Protein AF-A0A136JN34-F1 (afdb_monomer_lite)

Foldseek 3Di:
DVLVVVQVVCCVVPVDGLVPLVPDPDDPVVNVLSVLLSVLLVVLCVVCVVLVPDPPDDDSPDDPQVSQASSQVVSCVVPVKRKHFAFAAPDQDPPNVNHDDPVQNVVNVVLQPDPPNDAQDWDWDQDPQRKIKIKGWDWDAPVNCQAAADDFQDQHPVRDTHHHDDGGGTGTTIIIIGHHDPPPPPPPDDD

Secondary structure (DSSP, 8-state):
-HHHHHHHHHHHHHS--TT-GGGSSS-TTHHHHHHHHHHHHHHHHHHTHHHHH-SS-S--S--HHHHHHHHHHHHHHHHS-EEEEE--TTS--SSGGG---HHHHHHHHHHHH-SS--SS--EEEE-TTS-EEEEEEEEPPGGGHHHHSSSTT-B-TTSSBP----TT-EEEEEEEEEPPP------S---

Radius of gyration: 19.03 Å; chains: 1; bounding box: 64×39×51 Å

Structure (mmCIF, N/CA/C/O backbone):
data_AF-A0A136JN34-F1
#
_entry.id   AF-A0A136JN34-F1
#
loop_
_atom_site.group_PDB
_atom_site.id
_atom_site.type_symbol
_atom_site.label_atom_id
_atom_site.label_alt_id
_atom_site.label_comp_id
_atom_site.label_asym_id
_atom_site.label_entity_id
_atom_site.label_seq_id
_atom_site.pdbx_PDB_ins_code
_atom_site.Cartn_x
_atom_site.Cartn_y
_atom_site.Cartn_z
_atom_site.occupancy
_atom_site.B_iso_or_equiv
_atom_site.auth_seq_id
_atom_site.auth_comp_id
_atom_site.auth_asym_id
_atom_site.auth_atom_id
_atom_site.pdbx_PDB_model_num
ATOM 1 N N . MET A 1 1 ? -17.295 -11.320 -8.637 1.00 80.06 1 MET A N 1
ATOM 2 C CA . MET A 1 1 ? -17.496 -9.848 -8.577 1.00 80.06 1 MET A CA 1
ATOM 3 C C . MET A 1 1 ? -16.173 -9.083 -8.440 1.00 80.06 1 MET A C 1
ATOM 5 O O . MET A 1 1 ? -15.963 -8.161 -9.217 1.00 80.06 1 MET A O 1
ATOM 9 N N . PHE A 1 2 ? -15.275 -9.458 -7.515 1.00 90.12 2 PHE A N 1
ATOM 10 C CA . PHE A 1 2 ? -13.988 -8.770 -7.300 1.00 90.12 2 PHE A CA 1
ATOM 11 C C . PHE A 1 2 ? -13.093 -8.709 -8.548 1.00 90.12 2 PHE A C 1
ATOM 13 O O . PHE A 1 2 ? -12.711 -7.621 -8.959 1.00 90.12 2 PHE A O 1
ATOM 20 N N . HIS A 1 3 ? -12.834 -9.848 -9.201 1.00 90.25 3 HIS A N 1
ATOM 21 C CA . HIS A 1 3 ? -11.959 -9.910 -10.381 1.00 90.25 3 HIS A CA 1
ATOM 22 C C . HIS A 1 3 ? -12.392 -8.944 -11.501 1.00 90.25 3 HIS A C 1
ATOM 24 O O . HIS A 1 3 ? -11.572 -8.197 -12.026 1.00 90.25 3 HIS A O 1
ATOM 30 N N . ALA A 1 4 ? -13.691 -8.881 -11.811 1.00 92.88 4 ALA A N 1
ATOM 31 C CA . ALA A 1 4 ? -14.212 -7.955 -12.816 1.00 92.88 4 ALA A CA 1
ATOM 32 C C . ALA A 1 4 ? -13.995 -6.482 -12.427 1.00 92.88 4 ALA A C 1
ATOM 34 O O . ALA A 1 4 ? -13.654 -5.667 -13.282 1.00 92.88 4 ALA A O 1
ATOM 35 N N . ARG A 1 5 ? -14.151 -6.141 -11.138 1.00 94.00 5 ARG A N 1
ATOM 36 C CA . ARG A 1 5 ? -13.880 -4.786 -10.633 1.00 94.00 5 ARG A CA 1
ATOM 37 C C . ARG A 1 5 ? -12.393 -4.448 -10.692 1.00 94.00 5 ARG A C 1
ATOM 39 O O . ARG A 1 5 ? -12.064 -3.379 -11.181 1.00 94.00 5 ARG A O 1
ATOM 46 N N . LEU A 1 6 ? -11.520 -5.366 -10.271 1.00 94.38 6 LEU A N 1
ATOM 47 C CA . LEU A 1 6 ? -10.066 -5.201 -10.359 1.00 94.38 6 LEU A CA 1
ATOM 48 C C . LEU A 1 6 ? -9.630 -4.924 -11.801 1.00 94.38 6 LEU A C 1
ATOM 50 O O . LEU A 1 6 ? -8.931 -3.950 -12.050 1.00 94.38 6 LEU A O 1
ATOM 54 N N . ARG A 1 7 ? -10.086 -5.745 -12.755 1.00 94.31 7 ARG A N 1
ATOM 55 C CA . ARG A 1 7 ? -9.769 -5.569 -14.178 1.00 94.31 7 ARG A CA 1
ATOM 56 C C . ARG A 1 7 ? -10.278 -4.233 -14.710 1.00 94.31 7 ARG A C 1
ATOM 58 O O . ARG A 1 7 ? -9.525 -3.527 -15.369 1.00 94.31 7 ARG A O 1
ATOM 65 N N . LYS A 1 8 ? -11.536 -3.886 -14.414 1.00 95.88 8 LYS A N 1
ATOM 66 C CA . LYS A 1 8 ? -12.139 -2.620 -14.849 1.00 95.88 8 LYS A CA 1
ATOM 67 C C . LYS A 1 8 ? -11.355 -1.420 -14.317 1.00 95.88 8 LYS A C 1
ATOM 69 O O . LYS A 1 8 ? -11.060 -0.514 -15.086 1.00 95.88 8 LYS A O 1
ATOM 74 N N . GLU A 1 9 ? -11.021 -1.428 -13.031 1.00 93.81 9 GLU A N 1
ATOM 75 C CA . GLU A 1 9 ? -10.292 -0.332 -12.391 1.00 93.81 9 GLU A CA 1
ATOM 76 C C . GLU A 1 9 ? -8.862 -0.221 -12.925 1.00 93.81 9 GLU A C 1
ATOM 78 O O . GLU A 1 9 ? -8.410 0.868 -13.264 1.00 93.81 9 GLU A O 1
ATOM 83 N N . PHE A 1 10 ? -8.163 -1.351 -13.070 1.00 93.19 10 PHE A N 1
ATOM 84 C CA . PHE A 1 10 ? -6.810 -1.367 -13.619 1.00 93.19 10 PHE A CA 1
ATOM 85 C C . PHE A 1 10 ? -6.778 -0.834 -15.056 1.00 93.19 10 PHE A C 1
ATOM 87 O O . PHE A 1 10 ? -5.943 0.013 -15.372 1.00 93.19 10 PHE A O 1
ATOM 94 N N . LEU A 1 11 ? -7.722 -1.260 -15.901 1.00 94.12 11 LEU A N 1
ATOM 95 C CA . LEU A 1 11 ? -7.863 -0.744 -17.262 1.00 94.12 11 LEU A CA 1
ATOM 96 C C . LEU A 1 11 ? -8.151 0.761 -17.267 1.00 94.12 11 LEU A C 1
ATOM 98 O O . LEU A 1 11 ? -7.504 1.496 -18.004 1.00 94.12 11 LEU A O 1
ATOM 102 N N . ALA A 1 12 ? -9.080 1.228 -16.430 1.00 94.25 12 ALA A N 1
ATOM 103 C CA . ALA A 1 12 ? -9.435 2.644 -16.355 1.00 94.25 12 ALA A CA 1
ATOM 104 C C . ALA A 1 12 ? -8.256 3.528 -15.918 1.00 94.25 12 ALA A C 1
ATOM 106 O O . ALA A 1 12 ? -8.112 4.641 -16.415 1.00 94.25 12 ALA A O 1
ATOM 107 N N . ARG A 1 13 ? -7.405 3.033 -15.011 1.00 89.50 13 ARG A N 1
ATOM 108 C CA . ARG A 1 13 ? -6.259 3.782 -14.475 1.00 89.50 13 ARG A CA 1
ATOM 109 C C . ARG A 1 13 ? -5.009 3.725 -15.347 1.00 89.50 13 ARG A C 1
ATOM 111 O O . ARG A 1 13 ? -4.225 4.665 -15.324 1.00 89.50 13 ARG A O 1
ATOM 118 N N . THR A 1 14 ? -4.790 2.622 -16.061 1.00 89.62 14 THR A N 1
ATOM 119 C CA . THR A 1 14 ? -3.517 2.371 -16.766 1.00 89.62 14 THR A CA 1
ATOM 120 C C . THR A 1 14 ? -3.648 2.327 -18.284 1.00 89.62 14 THR A C 1
ATOM 122 O O . THR A 1 14 ? -2.641 2.380 -18.979 1.00 89.62 14 THR A O 1
ATOM 125 N N . GLY A 1 15 ? -4.865 2.178 -18.815 1.00 92.75 15 GLY A N 1
ATOM 126 C CA . GLY A 1 15 ? -5.094 1.896 -20.233 1.00 92.75 15 GLY A CA 1
ATOM 127 C C . GLY A 1 15 ? -4.710 0.473 -20.661 1.00 92.75 15 GLY A C 1
ATOM 128 O O . GLY A 1 15 ? -4.823 0.147 -21.841 1.00 92.75 15 GLY A O 1
ATOM 129 N N . HIS A 1 16 ? -4.284 -0.395 -19.736 1.00 92.94 16 HIS A N 1
ATOM 130 C CA . HIS A 1 16 ? -3.870 -1.766 -20.032 1.00 92.94 16 HIS A CA 1
ATOM 131 C C . HIS A 1 16 ? -4.863 -2.794 -19.485 1.00 92.94 16 HIS A C 1
ATOM 133 O O . HIS A 1 16 ? -5.311 -2.708 -18.344 1.00 92.94 16 HIS A O 1
ATOM 139 N N . ASP A 1 17 ? -5.183 -3.813 -20.283 1.00 93.06 17 ASP A N 1
ATOM 140 C CA . ASP A 1 17 ? -6.011 -4.933 -19.835 1.00 93.06 17 ASP A CA 1
ATOM 141 C C . ASP A 1 17 ? -5.137 -6.026 -19.206 1.00 93.06 17 ASP A C 1
ATOM 143 O O . ASP A 1 17 ? -4.245 -6.571 -19.858 1.00 93.06 17 ASP A O 1
ATOM 147 N N . LEU A 1 18 ? -5.432 -6.397 -17.954 1.00 92.19 18 LEU A N 1
ATOM 148 C CA . LEU A 1 18 ? -4.750 -7.483 -17.238 1.00 92.19 18 LEU A CA 1
ATOM 149 C C . LEU A 1 18 ? -4.823 -8.835 -17.969 1.00 92.19 18 LEU A C 1
ATOM 151 O O . LEU A 1 18 ? -3.987 -9.698 -17.721 1.00 92.19 18 LEU A O 1
ATOM 155 N N . GLN A 1 19 ? -5.798 -9.033 -18.861 1.00 90.50 19 GLN A N 1
ATOM 156 C CA . GLN A 1 19 ? -5.919 -10.254 -19.669 1.00 90.50 19 GLN A CA 1
ATOM 157 C C . GLN A 1 19 ? -5.141 -10.200 -20.991 1.00 90.50 19 GLN A C 1
ATOM 159 O O . GLN A 1 19 ? -4.972 -11.233 -21.633 1.00 90.50 19 GLN A O 1
ATOM 164 N N . ALA A 1 20 ? -4.648 -9.026 -21.390 1.00 92.31 20 ALA A N 1
ATOM 165 C CA . ALA A 1 20 ? -3.948 -8.807 -22.656 1.00 92.31 20 ALA A CA 1
ATOM 166 C C . ALA A 1 20 ? -2.571 -8.147 -22.455 1.00 92.31 20 ALA A C 1
ATOM 168 O O . ALA A 1 20 ? -2.082 -7.420 -23.319 1.00 92.31 20 ALA A O 1
ATOM 169 N N . LEU A 1 21 ? -1.920 -8.415 -21.315 1.00 92.00 21 LEU A N 1
ATOM 170 C CA . LEU A 1 21 ? -0.624 -7.817 -20.972 1.00 92.00 21 LEU A CA 1
ATOM 171 C C . LEU A 1 21 ? 0.495 -8.182 -21.955 1.00 92.00 21 LEU A C 1
ATOM 173 O O . LEU A 1 21 ? 1.440 -7.413 -22.096 1.00 92.00 21 LEU A O 1
ATOM 177 N N . SER A 1 22 ? 0.394 -9.311 -22.664 1.00 88.75 22 SER A N 1
ATOM 178 C CA . SER A 1 22 ? 1.374 -9.708 -23.685 1.00 88.75 22 SER A CA 1
ATOM 179 C C . SER A 1 22 ? 1.544 -8.648 -24.778 1.00 88.75 22 SER A C 1
ATOM 181 O O . SER A 1 22 ? 2.674 -8.389 -25.186 1.00 88.75 22 SER A O 1
ATOM 183 N N . ALA A 1 23 ? 0.456 -7.987 -25.182 1.00 86.81 23 ALA A N 1
ATOM 184 C CA . ALA A 1 23 ? 0.444 -6.929 -26.192 1.00 86.81 23 ALA A CA 1
ATOM 185 C C . ALA A 1 23 ? 0.586 -5.512 -25.604 1.00 86.81 23 ALA A C 1
ATOM 187 O O . ALA A 1 23 ? 0.590 -4.532 -26.347 1.00 86.81 23 ALA A O 1
ATOM 188 N N . ALA A 1 24 ? 0.671 -5.375 -24.278 1.00 90.44 24 ALA A N 1
ATOM 189 C CA . ALA A 1 24 ? 0.715 -4.071 -23.636 1.00 90.44 24 ALA A CA 1
ATOM 190 C C . ALA A 1 24 ? 2.085 -3.394 -23.808 1.00 90.44 24 ALA A C 1
ATOM 192 O O . ALA A 1 24 ? 3.130 -4.030 -23.655 1.00 90.44 24 ALA A O 1
ATOM 193 N N . ALA A 1 25 ? 2.065 -2.082 -24.065 1.00 90.56 25 ALA A N 1
ATOM 194 C CA . ALA A 1 25 ? 3.248 -1.228 -24.170 1.00 90.56 25 ALA A CA 1
ATOM 195 C C . ALA A 1 25 ? 3.870 -0.950 -22.785 1.00 90.56 25 ALA A C 1
ATOM 197 O O . ALA A 1 25 ? 3.795 0.154 -22.256 1.00 90.56 25 ALA A O 1
ATOM 198 N N . MET A 1 26 ? 4.455 -1.982 -22.177 1.00 89.31 26 MET A N 1
ATOM 199 C CA . MET A 1 26 ? 5.119 -1.936 -20.873 1.00 89.31 26 MET A CA 1
ATOM 200 C C . MET A 1 26 ? 6.354 -2.850 -20.865 1.00 89.31 26 MET A C 1
ATOM 202 O O . MET A 1 26 ? 6.444 -3.747 -21.708 1.00 89.31 26 MET A O 1
ATOM 206 N N . PRO A 1 27 ? 7.292 -2.687 -19.913 1.00 90.00 27 PRO A N 1
ATOM 207 C CA . PRO A 1 27 ? 8.475 -3.541 -19.837 1.00 90.00 27 PRO A CA 1
ATOM 208 C C . PRO A 1 27 ? 8.120 -5.034 -19.770 1.00 90.00 27 PRO A C 1
ATOM 210 O O . PRO A 1 27 ? 7.283 -5.432 -18.959 1.00 90.00 27 PRO A O 1
ATOM 213 N N . GLU A 1 28 ? 8.805 -5.881 -20.546 1.00 91.00 28 GLU A N 1
ATOM 214 C CA . GLU A 1 28 ? 8.540 -7.335 -20.580 1.00 91.00 28 GLU A CA 1
ATOM 215 C C . GLU A 1 28 ? 8.625 -7.985 -19.195 1.00 91.00 28 GLU A C 1
ATOM 217 O O . 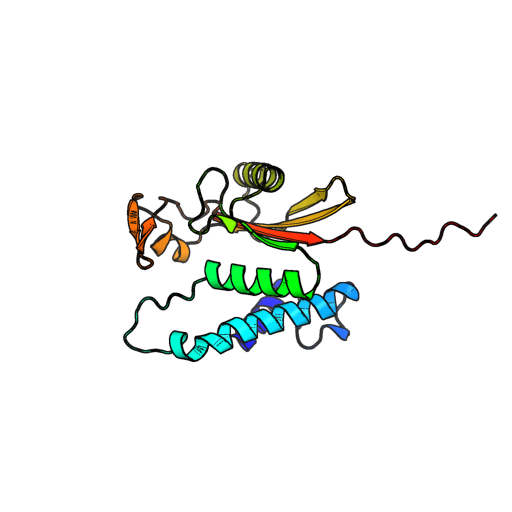GLU A 1 28 ? 7.824 -8.852 -18.855 1.00 91.00 28 GLU A O 1
ATOM 222 N N . ARG A 1 29 ? 9.547 -7.510 -18.347 1.00 89.00 29 ARG A N 1
ATOM 223 C CA . ARG A 1 29 ? 9.689 -7.984 -16.962 1.00 89.00 29 ARG A CA 1
ATOM 224 C C . ARG A 1 29 ? 8.480 -7.641 -16.082 1.00 89.00 29 ARG A C 1
ATOM 226 O O . ARG A 1 29 ? 8.211 -8.364 -15.129 1.00 89.00 29 ARG A O 1
ATOM 233 N N . ALA A 1 30 ? 7.739 -6.573 -16.386 1.00 90.50 30 ALA A N 1
ATOM 234 C CA . ALA A 1 30 ? 6.586 -6.138 -15.597 1.00 90.50 30 ALA A CA 1
ATOM 235 C C . ALA A 1 30 ? 5.336 -6.993 -15.857 1.00 90.50 30 ALA A C 1
ATOM 237 O O . ALA A 1 30 ? 4.556 -7.234 -14.937 1.00 90.50 30 ALA A O 1
ATOM 238 N N . LYS A 1 31 ? 5.157 -7.505 -17.080 1.00 93.94 31 LYS A N 1
ATOM 239 C CA . LYS A 1 31 ? 3.981 -8.294 -17.487 1.00 93.94 31 LYS A CA 1
ATOM 240 C C . LYS A 1 31 ? 3.715 -9.521 -16.592 1.00 93.94 31 LYS A C 1
ATOM 242 O O . LYS A 1 31 ? 2.599 -9.634 -16.067 1.00 93.94 31 LYS A O 1
ATOM 247 N N . PRO A 1 32 ? 4.687 -10.431 -16.351 1.00 93.75 32 PRO A N 1
ATOM 248 C CA . PRO A 1 32 ? 4.460 -11.576 -15.471 1.00 93.75 32 PRO A CA 1
ATOM 249 C C . PRO A 1 32 ? 4.288 -11.160 -14.003 1.00 93.75 32 PRO A C 1
ATOM 251 O O . PRO A 1 32 ? 3.514 -11.789 -13.285 1.00 93.75 32 PRO A O 1
ATOM 254 N N . LEU A 1 33 ? 4.943 -10.080 -13.558 1.00 94.81 33 LEU A N 1
ATOM 255 C CA . LEU A 1 33 ? 4.798 -9.560 -12.194 1.00 94.81 33 LEU A CA 1
ATOM 256 C C . LEU A 1 33 ? 3.385 -9.021 -11.941 1.00 94.81 33 LEU A C 1
ATOM 258 O O . LEU A 1 33 ? 2.764 -9.381 -10.944 1.00 94.81 33 LEU A O 1
ATOM 262 N N . LEU A 1 34 ? 2.839 -8.225 -12.863 1.00 94.75 34 LEU A N 1
ATOM 263 C CA . LEU A 1 34 ? 1.471 -7.706 -12.774 1.00 94.75 34 LEU A CA 1
ATOM 264 C C . LEU A 1 34 ? 0.436 -8.833 -12.816 1.00 94.75 34 LEU A C 1
ATOM 266 O O . LEU A 1 34 ? -0.494 -8.844 -12.008 1.00 94.75 34 LEU A O 1
ATOM 270 N N . SER A 1 35 ? 0.635 -9.816 -13.699 1.00 94.88 35 SER A N 1
ATOM 271 C CA . SER A 1 35 ? -0.219 -11.009 -13.772 1.00 94.88 35 SER A CA 1
ATOM 272 C C . SER A 1 35 ? -0.221 -11.772 -12.445 1.00 94.88 35 SER A C 1
ATOM 274 O O . SER A 1 35 ? -1.281 -12.127 -11.924 1.00 94.88 35 SER A O 1
ATOM 276 N N . LYS A 1 36 ? 0.965 -11.976 -11.856 1.00 96.56 36 LYS A N 1
ATOM 277 C CA . LYS A 1 36 ? 1.123 -12.654 -10.568 1.00 96.56 36 LYS A CA 1
ATOM 278 C C . LYS A 1 36 ? 0.460 -11.875 -9.436 1.00 96.56 36 LYS A C 1
ATOM 280 O O . LYS A 1 36 ? -0.310 -12.460 -8.680 1.00 96.56 36 LYS A O 1
ATOM 285 N N . LEU A 1 37 ? 0.700 -10.566 -9.343 1.00 96.94 37 LEU A N 1
ATOM 286 C CA . LEU A 1 37 ? 0.092 -9.710 -8.324 1.00 96.94 37 LEU A CA 1
ATOM 287 C C . LEU A 1 37 ? -1.440 -9.747 -8.406 1.00 96.94 37 LEU A C 1
ATOM 289 O O . LEU A 1 37 ? -2.101 -9.983 -7.396 1.00 96.94 37 LEU A O 1
ATOM 293 N N . ALA A 1 38 ? -2.009 -9.609 -9.607 1.00 96.50 38 ALA A N 1
ATOM 294 C CA . ALA A 1 38 ? -3.452 -9.689 -9.814 1.00 96.50 38 ALA A CA 1
ATOM 295 C C . ALA A 1 38 ? -4.024 -11.057 -9.402 1.00 96.50 38 ALA A C 1
ATOM 297 O O . ALA A 1 38 ? -5.080 -11.113 -8.769 1.00 96.50 38 ALA A O 1
ATOM 298 N N . GLY A 1 39 ? -3.326 -12.153 -9.716 1.00 96.75 39 GLY A N 1
ATOM 299 C CA . GLY A 1 39 ? -3.708 -13.500 -9.289 1.00 96.75 39 GLY A CA 1
ATOM 300 C C . GLY A 1 39 ? -3.702 -13.664 -7.767 1.00 96.75 39 GLY A C 1
ATOM 301 O O . GLY A 1 39 ? -4.649 -14.208 -7.201 1.00 96.75 39 GLY A O 1
ATOM 302 N N . LEU A 1 40 ? -2.686 -13.130 -7.085 1.00 97.81 40 LEU A N 1
ATOM 303 C CA . LEU A 1 40 ? -2.594 -13.155 -5.622 1.00 97.81 40 LEU A CA 1
ATOM 304 C C . LEU A 1 40 ? -3.705 -12.338 -4.955 1.00 97.81 40 LEU A C 1
ATOM 306 O O . LEU A 1 40 ? -4.316 -12.809 -3.999 1.00 97.81 40 LEU A O 1
ATOM 310 N N . MET A 1 41 ? -4.021 -11.156 -5.490 1.00 97.31 41 MET A N 1
ATOM 311 C CA . MET A 1 41 ? -5.144 -10.340 -5.018 1.00 97.31 41 MET A CA 1
ATOM 312 C C . MET A 1 41 ? -6.476 -11.087 -5.146 1.00 97.31 41 MET A C 1
ATOM 314 O O . MET A 1 41 ? -7.295 -11.069 -4.230 1.00 97.31 41 MET A O 1
ATOM 318 N N . GLN A 1 42 ? -6.700 -11.760 -6.278 1.00 95.62 42 GLN A N 1
ATOM 319 C CA . GLN A 1 42 ? -7.910 -12.554 -6.499 1.00 95.62 42 GLN A CA 1
ATOM 320 C C . GLN A 1 42 ? -7.991 -13.738 -5.541 1.00 95.62 42 GLN A C 1
ATOM 322 O O . GLN A 1 42 ? -9.046 -13.963 -4.949 1.00 95.62 42 GLN A O 1
ATOM 327 N N . LYS A 1 43 ? -6.882 -14.460 -5.358 1.00 96.06 43 LYS A N 1
ATOM 328 C CA . LYS A 1 43 ? -6.796 -15.592 -4.436 1.00 96.06 43 LYS A CA 1
ATOM 329 C C . LYS A 1 43 ? -7.098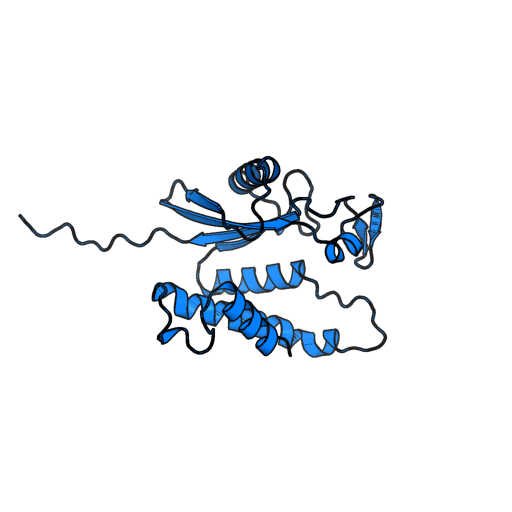 -15.167 -2.998 1.00 96.06 43 LYS A C 1
ATOM 331 O O . LYS A 1 43 ? -7.954 -15.784 -2.377 1.00 96.06 43 LYS A O 1
ATOM 336 N N . ALA A 1 44 ? -6.492 -14.079 -2.519 1.00 96.31 44 ALA A N 1
ATOM 337 C CA . ALA A 1 44 ? -6.718 -13.574 -1.165 1.00 96.31 44 ALA A CA 1
ATOM 338 C C . ALA A 1 44 ? -8.203 -13.281 -0.890 1.00 96.31 44 ALA A C 1
ATOM 340 O O . ALA A 1 44 ? -8.720 -13.653 0.155 1.00 96.31 44 ALA A O 1
ATOM 341 N N . VAL A 1 45 ? -8.920 -12.674 -1.844 1.00 95.69 45 VAL A N 1
ATOM 342 C CA . VAL A 1 45 ? -10.368 -12.432 -1.705 1.00 95.69 45 VAL A CA 1
ATOM 343 C C . VAL A 1 45 ? -11.172 -13.728 -1.804 1.00 95.69 45 VAL A C 1
ATOM 345 O O . VAL A 1 45 ? -12.143 -13.905 -1.071 1.00 95.69 45 VAL A O 1
ATOM 348 N N . GLN A 1 46 ? -10.785 -14.636 -2.703 1.00 94.88 46 GLN A N 1
ATOM 349 C CA . GLN A 1 46 ? -11.478 -15.906 -2.906 1.00 94.88 46 GLN A CA 1
ATOM 350 C C . GLN A 1 46 ? -11.424 -16.799 -1.658 1.00 94.88 46 GLN A C 1
ATOM 352 O O . GLN A 1 46 ? -12.424 -17.436 -1.329 1.00 94.88 46 GLN A O 1
ATOM 357 N N . GLU A 1 47 ? -10.291 -16.821 -0.956 1.00 94.81 47 GLU A N 1
ATOM 358 C CA . GLU A 1 47 ? -10.079 -17.622 0.257 1.00 94.81 47 GLU A CA 1
ATOM 359 C C . GLU A 1 47 ? -11.012 -17.216 1.404 1.00 94.81 47 GLU A C 1
ATOM 361 O O . GLU A 1 47 ? -11.514 -18.079 2.117 1.00 94.81 47 GLU A O 1
ATOM 366 N N . VAL A 1 48 ? -11.323 -15.924 1.532 1.00 93.81 48 VAL A N 1
ATOM 367 C CA . VAL A 1 48 ? -12.222 -15.402 2.578 1.00 93.81 48 VAL A CA 1
ATOM 368 C C . VAL A 1 48 ? -13.632 -15.097 2.063 1.00 93.81 48 VAL A C 1
ATOM 370 O O . VAL A 1 48 ? -14.444 -14.482 2.755 1.00 93.81 48 VAL A O 1
ATOM 373 N N . GLN A 1 49 ? -13.965 -15.502 0.833 1.00 93.06 49 GLN A N 1
ATOM 374 C CA . GLN A 1 49 ? -15.217 -15.113 0.177 1.00 93.06 49 GLN A CA 1
ATOM 375 C C . GLN A 1 49 ? -16.457 -15.586 0.949 1.00 93.06 49 GLN A C 1
ATOM 377 O O . GLN A 1 49 ? -17.483 -14.899 0.944 1.00 93.06 49 GLN A O 1
ATOM 382 N N . VAL A 1 50 ? -16.363 -16.738 1.623 1.00 92.19 50 VAL A N 1
ATOM 383 C CA . VAL A 1 50 ? -17.423 -17.263 2.496 1.00 92.19 50 VAL A CA 1
ATOM 384 C C . VAL A 1 50 ? -17.668 -16.306 3.658 1.00 92.19 50 VAL A C 1
ATOM 386 O O . VAL A 1 50 ? -18.810 -15.906 3.872 1.00 92.19 50 VAL A O 1
ATOM 389 N N . ASP A 1 51 ? -16.613 -15.873 4.348 1.00 91.44 51 ASP A N 1
ATOM 390 C CA . ASP A 1 51 ? -16.708 -14.934 5.468 1.00 91.44 51 ASP A CA 1
ATOM 391 C C . ASP A 1 51 ? -17.228 -13.571 5.015 1.00 91.44 51 ASP A C 1
ATOM 393 O O . ASP A 1 51 ? -18.166 -13.038 5.613 1.00 91.44 51 ASP A O 1
ATOM 397 N N . ILE A 1 52 ? -16.720 -13.062 3.886 1.00 89.69 52 ILE A N 1
ATOM 398 C CA . ILE A 1 52 ? -17.215 -11.841 3.232 1.00 89.69 52 ILE A CA 1
ATOM 399 C C . ILE A 1 52 ? -18.721 -11.924 2.965 1.00 89.69 52 ILE A C 1
ATOM 401 O O . ILE A 1 52 ? -19.416 -10.918 3.093 1.00 89.69 52 ILE A O 1
ATOM 405 N N . ASN A 1 53 ? -19.258 -13.099 2.641 1.00 91.06 53 ASN A N 1
ATOM 406 C CA . ASN A 1 53 ? -20.674 -13.276 2.318 1.00 91.06 53 ASN A CA 1
ATOM 407 C C . ASN A 1 53 ? -21.549 -13.665 3.519 1.00 91.06 53 ASN A C 1
ATOM 409 O O . ASN A 1 53 ? -22.775 -13.690 3.377 1.00 91.06 53 ASN A O 1
ATOM 413 N N . LYS A 1 54 ? -20.971 -13.926 4.703 1.00 92.25 54 LYS A N 1
ATOM 414 C CA . LYS A 1 54 ? -21.749 -14.237 5.914 1.00 92.25 54 LYS A CA 1
ATOM 415 C C . LYS A 1 54 ? -22.726 -13.100 6.222 1.00 92.25 54 LYS A C 1
ATOM 417 O O . LYS A 1 54 ? -22.342 -11.930 6.310 1.00 92.25 54 LYS A O 1
ATOM 422 N N . LYS A 1 55 ? -24.005 -13.449 6.358 1.00 91.56 55 LYS A N 1
ATOM 423 C CA . LYS A 1 55 ? -25.078 -12.526 6.756 1.00 91.56 55 LYS A CA 1
ATOM 424 C C . LYS A 1 55 ? -25.092 -12.374 8.277 1.00 91.56 55 LYS A C 1
ATOM 426 O O . LYS A 1 55 ? -24.648 -13.268 8.986 1.00 91.56 55 LYS A O 1
ATOM 431 N N . GLY A 1 56 ? -25.596 -11.245 8.771 1.00 88.69 56 GLY A N 1
ATOM 432 C CA . GLY A 1 56 ? -25.738 -10.990 10.212 1.00 88.69 56 GLY A CA 1
ATOM 433 C C . GLY A 1 56 ? -24.434 -10.678 10.957 1.00 88.69 56 GLY A C 1
ATOM 434 O O . GLY A 1 56 ? -24.485 -10.353 12.135 1.00 88.69 56 GLY A O 1
ATOM 435 N N . ILE A 1 57 ? -23.281 -10.721 10.282 1.00 84.12 57 ILE A N 1
ATOM 436 C CA . ILE A 1 57 ? -21.985 -10.312 10.833 1.00 84.12 57 ILE A CA 1
ATOM 437 C C . ILE A 1 57 ? -21.608 -8.960 10.225 1.00 84.12 57 ILE A C 1
ATOM 439 O O . ILE A 1 57 ? -21.475 -8.854 9.004 1.00 84.12 57 ILE A O 1
ATOM 443 N N . GLY A 1 58 ? -21.446 -7.940 11.073 1.00 80.50 58 GLY A N 1
ATOM 444 C CA . GLY A 1 58 ? -21.027 -6.599 10.659 1.00 80.50 58 GLY A CA 1
ATOM 445 C C . GLY A 1 58 ? -19.549 -6.558 10.272 1.00 80.50 58 GLY A C 1
ATOM 446 O O . GLY A 1 58 ? -19.213 -6.409 9.098 1.00 80.50 58 GLY A O 1
ATOM 447 N N . PHE A 1 59 ? -18.660 -6.733 11.253 1.00 86.94 59 PHE A N 1
ATOM 448 C CA . PHE A 1 59 ? -17.214 -6.743 11.036 1.00 86.94 59 PHE A CA 1
ATOM 449 C C . PHE A 1 59 ? -16.689 -8.151 10.771 1.00 86.94 59 PHE A C 1
ATOM 451 O O . PHE A 1 59 ? -16.944 -9.074 11.538 1.00 86.94 59 PHE A O 1
ATOM 458 N N . LYS A 1 60 ? -15.948 -8.310 9.673 1.00 86.38 60 LYS A N 1
ATOM 459 C CA . LYS A 1 60 ? -15.522 -9.620 9.151 1.00 86.38 60 LYS A CA 1
ATOM 460 C C . LYS A 1 60 ? -14.012 -9.839 9.215 1.00 86.38 60 LYS A C 1
ATOM 462 O O . LYS A 1 60 ? -13.524 -10.807 8.650 1.00 86.38 60 LYS A O 1
ATOM 467 N N . GLY A 1 61 ? -13.266 -8.917 9.827 1.00 86.00 61 GLY A N 1
ATOM 468 C CA . GLY A 1 61 ? -11.806 -9.002 9.972 1.00 86.00 61 GLY A CA 1
ATOM 469 C C . GLY A 1 61 ? -10.999 -8.855 8.675 1.00 86.00 61 GLY A C 1
ATOM 470 O O . GLY A 1 61 ? -9.793 -8.651 8.737 1.00 86.00 61 GLY A O 1
ATOM 471 N N . PHE A 1 62 ? -11.637 -8.905 7.503 1.00 92.56 62 PHE A N 1
ATOM 472 C CA . PHE A 1 62 ? -10.987 -8.693 6.214 1.00 92.56 62 PHE A CA 1
ATOM 473 C C . PHE A 1 62 ? -11.073 -7.220 5.798 1.00 92.56 62 PHE A C 1
ATOM 475 O O . PHE A 1 62 ? -12.096 -6.760 5.287 1.00 92.56 62 PHE A O 1
ATOM 482 N N . ILE A 1 63 ? -9.994 -6.479 6.050 1.00 91.31 63 ILE A N 1
ATOM 483 C CA . ILE A 1 63 ? -9.881 -5.031 5.832 1.00 91.31 63 ILE A CA 1
ATOM 484 C C . ILE A 1 63 ? -8.749 -4.706 4.842 1.00 91.31 63 ILE A C 1
ATOM 486 O O . ILE A 1 63 ? -7.910 -5.568 4.566 1.00 91.31 63 ILE A O 1
ATOM 490 N N . PRO A 1 64 ? -8.673 -3.471 4.303 1.00 91.31 64 PRO A N 1
ATOM 491 C CA . PRO A 1 64 ? -7.634 -3.107 3.340 1.00 91.31 64 PRO A CA 1
ATOM 492 C C . PRO A 1 64 ? -6.207 -3.385 3.825 1.00 91.31 64 PRO A C 1
ATOM 494 O O . PRO A 1 64 ? -5.386 -3.843 3.036 1.00 91.31 64 PRO A O 1
ATOM 497 N N . ALA A 1 65 ? -5.921 -3.163 5.113 1.00 90.75 65 ALA A N 1
ATOM 498 C CA . ALA A 1 65 ? -4.593 -3.394 5.677 1.00 90.75 65 ALA A CA 1
ATOM 499 C C . ALA A 1 65 ? -4.219 -4.885 5.713 1.00 90.75 65 ALA A C 1
ATOM 501 O O . ALA A 1 65 ? -3.158 -5.263 5.227 1.00 90.75 65 ALA A O 1
ATOM 502 N N . THR A 1 66 ? -5.110 -5.757 6.200 1.00 92.44 66 THR A N 1
ATOM 503 C CA . THR A 1 66 ? -4.851 -7.208 6.245 1.00 92.44 66 THR A CA 1
ATOM 504 C C . THR A 1 66 ? -4.719 -7.793 4.841 1.00 92.44 66 THR A C 1
ATOM 506 O O . THR A 1 66 ? -3.808 -8.578 4.584 1.00 92.44 66 THR A O 1
ATOM 509 N N . PHE A 1 67 ? -5.576 -7.359 3.910 1.00 95.38 67 PHE A N 1
ATOM 510 C CA . PHE A 1 67 ? -5.474 -7.720 2.497 1.00 95.38 67 PHE A CA 1
ATOM 511 C C . PHE A 1 67 ? -4.132 -7.279 1.898 1.00 95.38 67 PHE A C 1
ATOM 513 O O . PHE A 1 67 ? -3.428 -8.090 1.293 1.00 95.38 67 PHE A O 1
ATOM 520 N N . GLY A 1 68 ? -3.765 -6.008 2.092 1.00 94.88 68 GLY A N 1
ATOM 521 C CA . GLY A 1 68 ? -2.525 -5.428 1.586 1.00 94.88 68 GLY A CA 1
ATOM 522 C C . GLY A 1 68 ? -1.295 -6.164 2.107 1.00 94.88 68 GLY A C 1
ATOM 523 O O . GLY A 1 68 ? -0.478 -6.613 1.307 1.00 94.88 68 GLY A O 1
ATOM 524 N N . THR A 1 69 ? -1.196 -6.366 3.424 1.00 93.12 69 THR A N 1
ATOM 525 C CA . THR A 1 69 ? -0.082 -7.087 4.056 1.00 93.12 69 THR A CA 1
ATOM 526 C C . THR A 1 69 ? 0.028 -8.528 3.550 1.00 93.12 69 THR A C 1
ATOM 528 O O . THR A 1 69 ? 1.120 -8.947 3.168 1.00 93.12 69 THR A O 1
ATOM 531 N N . GLN A 1 70 ? -1.074 -9.286 3.472 1.00 95.00 70 GLN A N 1
ATOM 532 C CA . GLN A 1 70 ? -1.045 -10.684 3.016 1.00 95.00 70 GLN A CA 1
ATOM 533 C C . GLN A 1 70 ? -0.588 -10.812 1.555 1.00 95.00 70 GLN A C 1
ATOM 535 O O . GLN A 1 70 ? 0.265 -11.650 1.233 1.00 95.00 70 GLN A O 1
ATOM 540 N N . VAL A 1 71 ? -1.150 -9.986 0.665 1.00 97.81 71 VAL A N 1
ATOM 541 C CA . VAL A 1 71 ? -0.803 -9.989 -0.763 1.00 97.81 71 VAL A CA 1
ATOM 542 C C . VAL A 1 71 ? 0.644 -9.552 -0.957 1.00 97.81 71 VAL A C 1
ATOM 544 O O . VAL A 1 71 ? 1.383 -10.223 -1.675 1.00 97.81 71 VAL A O 1
ATOM 547 N N . ALA A 1 72 ? 1.063 -8.473 -0.295 1.00 97.44 72 ALA A N 1
ATOM 548 C CA . ALA A 1 72 ? 2.407 -7.920 -0.408 1.00 97.44 72 ALA A CA 1
ATOM 549 C C . ALA A 1 72 ? 3.480 -8.891 0.107 1.00 97.44 72 ALA A C 1
ATOM 551 O O . ALA A 1 72 ? 4.478 -9.121 -0.579 1.00 97.44 72 ALA A O 1
ATOM 552 N N . ALA A 1 73 ? 3.247 -9.535 1.256 1.00 96.38 73 ALA A N 1
ATOM 553 C CA . ALA A 1 73 ? 4.154 -10.539 1.809 1.00 96.38 73 ALA A CA 1
ATOM 554 C C . ALA A 1 73 ? 4.298 -11.748 0.875 1.00 96.38 73 ALA A C 1
ATOM 556 O O . ALA A 1 73 ? 5.410 -12.196 0.588 1.00 96.38 73 ALA A O 1
ATOM 557 N N . THR A 1 74 ? 3.174 -12.248 0.352 1.00 97.81 74 THR A N 1
ATOM 558 C CA . THR A 1 74 ? 3.183 -13.366 -0.594 1.00 97.81 74 THR A CA 1
ATOM 559 C C . THR A 1 74 ? 3.898 -12.988 -1.880 1.00 97.81 74 THR A C 1
ATOM 561 O O . THR A 1 74 ? 4.807 -13.704 -2.274 1.00 97.81 74 THR A O 1
ATOM 564 N N . PHE A 1 75 ? 3.550 -11.856 -2.496 1.00 98.31 75 PHE A N 1
ATOM 565 C CA . PHE A 1 75 ? 4.186 -11.374 -3.720 1.00 98.31 75 PHE A CA 1
ATOM 566 C C . PHE A 1 75 ? 5.697 -11.193 -3.550 1.00 98.31 75 PHE A C 1
ATOM 568 O O . PHE A 1 75 ? 6.464 -11.603 -4.421 1.00 98.31 75 PHE A O 1
ATOM 575 N N . SER A 1 76 ? 6.127 -10.628 -2.421 1.00 97.25 76 SER A N 1
ATOM 576 C CA . SER A 1 76 ? 7.542 -10.381 -2.148 1.00 97.25 76 SER A CA 1
ATOM 577 C C . SER A 1 76 ? 8.342 -11.673 -2.040 1.00 97.25 76 SER A C 1
ATOM 579 O O . SER A 1 76 ? 9.343 -11.844 -2.734 1.00 97.25 76 SER A O 1
ATOM 581 N N . ARG A 1 77 ? 7.857 -12.639 -1.249 1.00 97.25 77 ARG A N 1
ATOM 582 C CA . ARG A 1 77 ? 8.466 -13.976 -1.136 1.00 97.25 77 ARG A CA 1
ATOM 583 C C . ARG A 1 77 ? 8.578 -14.664 -2.498 1.00 97.25 77 ARG A C 1
ATOM 585 O O . ARG A 1 77 ? 9.571 -15.308 -2.806 1.00 97.25 77 ARG A O 1
ATOM 592 N N . ASP A 1 78 ? 7.539 -14.518 -3.303 1.00 97.06 78 ASP A N 1
ATOM 593 C CA . ASP A 1 78 ? 7.348 -15.213 -4.565 1.00 97.06 78 ASP A CA 1
ATOM 594 C C . ASP A 1 78 ? 8.118 -14.617 -5.757 1.00 97.06 78 ASP A C 1
ATOM 596 O O . ASP A 1 78 ? 8.152 -15.237 -6.824 1.00 97.06 78 ASP A O 1
ATOM 600 N N . THR A 1 79 ? 8.630 -13.391 -5.630 1.00 95.56 79 THR A N 1
ATOM 601 C CA . THR A 1 79 ? 9.290 -12.646 -6.720 1.00 95.56 79 THR A CA 1
ATOM 602 C C . THR A 1 79 ? 10.671 -12.120 -6.346 1.00 95.56 79 THR A C 1
ATOM 604 O O . THR A 1 79 ? 11.429 -11.741 -7.234 1.00 95.56 79 THR A O 1
ATOM 607 N N . GLY A 1 80 ? 10.995 -12.065 -5.052 1.00 94.50 80 GLY A N 1
ATOM 608 C CA . GLY A 1 80 ? 12.196 -11.413 -4.534 1.00 94.50 80 GLY A CA 1
ATOM 609 C C . GLY A 1 80 ? 12.116 -9.881 -4.503 1.00 94.50 80 GLY A C 1
ATOM 610 O O . GLY A 1 80 ? 13.019 -9.246 -3.963 1.00 94.50 80 GLY A O 1
ATOM 611 N N . LEU A 1 81 ? 11.054 -9.269 -5.043 1.00 94.94 81 LEU A N 1
ATOM 612 C CA . LEU A 1 81 ? 10.815 -7.832 -4.899 1.00 94.94 81 LEU A CA 1
ATOM 613 C C . LEU A 1 81 ? 10.368 -7.515 -3.474 1.00 94.94 81 LEU A C 1
ATOM 615 O O . LEU A 1 81 ? 9.711 -8.324 -2.831 1.00 94.94 81 LEU A O 1
ATOM 619 N N . LYS A 1 82 ? 10.677 -6.315 -2.983 1.00 94.50 82 LYS A N 1
ATOM 620 C CA . LYS A 1 82 ? 10.188 -5.859 -1.676 1.00 94.50 82 LYS A CA 1
ATOM 621 C C . LYS A 1 82 ? 8.962 -4.986 -1.895 1.00 94.50 82 LYS A C 1
ATOM 623 O O . LYS A 1 82 ? 9.124 -3.811 -2.197 1.00 94.50 82 LYS A O 1
ATOM 628 N N . LEU A 1 83 ? 7.768 -5.563 -1.777 1.00 97.31 83 LEU A N 1
ATOM 629 C CA . LEU A 1 83 ? 6.481 -4.862 -1.773 1.00 97.31 83 LEU A CA 1
ATOM 630 C C . LEU A 1 83 ? 5.909 -4.892 -0.350 1.00 97.31 83 LEU A C 1
ATOM 632 O O . LEU A 1 83 ? 5.775 -5.968 0.233 1.00 97.31 83 LEU A O 1
ATOM 636 N N . ARG A 1 84 ? 5.541 -3.736 0.205 1.00 96.81 84 ARG A N 1
ATOM 637 C CA . ARG A 1 84 ? 4.915 -3.626 1.535 1.00 96.81 84 ARG A CA 1
ATOM 638 C C . ARG A 1 84 ? 3.966 -2.435 1.629 1.00 96.81 84 ARG A C 1
ATOM 640 O O . ARG A 1 84 ? 4.057 -1.488 0.853 1.00 96.81 84 ARG A O 1
ATOM 647 N N . GLN A 1 85 ? 3.050 -2.499 2.588 1.00 96.44 85 GLN A N 1
ATOM 648 C CA . GLN A 1 85 ? 2.290 -1.342 3.055 1.00 96.44 85 GLN A CA 1
ATOM 649 C C . GLN A 1 85 ? 3.001 -0.759 4.276 1.00 96.44 85 GLN A C 1
ATOM 651 O O . GLN A 1 85 ? 3.462 -1.513 5.130 1.00 96.44 85 GLN A O 1
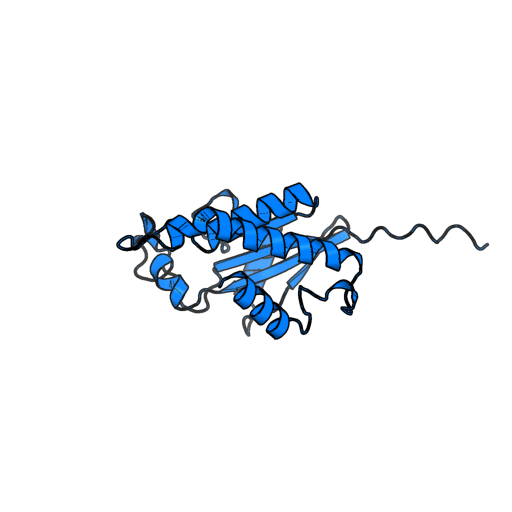ATOM 656 N N . ILE A 1 86 ? 3.045 0.565 4.368 1.00 96.69 86 ILE A N 1
ATOM 657 C CA . ILE A 1 86 ? 3.582 1.290 5.519 1.00 96.69 86 ILE A CA 1
ATOM 658 C C . ILE A 1 86 ? 2.557 2.281 6.060 1.00 96.69 86 ILE A C 1
ATOM 660 O O . ILE A 1 86 ? 1.721 2.781 5.304 1.00 96.69 86 ILE A O 1
ATOM 664 N N . GLY A 1 87 ? 2.605 2.516 7.370 1.00 96.00 87 GLY A N 1
ATOM 665 C CA . GLY A 1 87 ? 1.749 3.462 8.081 1.00 96.00 87 GLY A CA 1
ATOM 666 C C . GLY A 1 87 ? 2.185 4.924 7.918 1.00 96.00 87 GLY A C 1
ATOM 667 O O . GLY A 1 87 ? 3.168 5.209 7.229 1.00 96.00 87 GLY A O 1
ATOM 668 N N . PRO A 1 88 ? 1.445 5.864 8.528 1.00 95.00 88 PRO A N 1
ATOM 669 C CA . PRO A 1 88 ? 1.793 7.282 8.514 1.00 95.00 88 PRO A CA 1
ATOM 670 C C . PRO A 1 88 ? 3.079 7.556 9.313 1.00 95.00 88 PRO A C 1
ATOM 672 O O . PRO A 1 88 ? 3.402 6.796 10.231 1.00 95.00 88 PRO A O 1
ATOM 675 N N . PRO A 1 89 ? 3.807 8.648 9.009 1.00 90.25 89 PRO A N 1
ATOM 676 C CA . PRO A 1 89 ? 4.929 9.059 9.839 1.00 90.25 89 PRO A CA 1
ATOM 677 C C . PRO A 1 89 ? 4.400 9.524 11.209 1.00 90.25 89 PRO A C 1
ATOM 679 O O . PRO A 1 89 ? 3.279 10.021 11.309 1.00 90.25 89 PRO A O 1
ATOM 682 N N . GLU A 1 90 ? 5.203 9.358 12.262 1.00 88.06 90 GLU A N 1
ATOM 683 C CA . GLU A 1 90 ? 4.953 9.881 13.625 1.00 88.06 90 GLU A CA 1
ATOM 684 C C . GLU A 1 90 ? 3.825 9.215 14.442 1.00 88.06 90 GLU A C 1
ATOM 686 O O . GLU A 1 90 ? 3.694 9.501 15.633 1.00 88.06 90 GLU A O 1
ATOM 691 N N . ILE A 1 91 ? 3.038 8.305 13.860 1.00 91.62 91 ILE A N 1
ATOM 692 C CA . ILE A 1 91 ? 2.014 7.529 14.576 1.00 91.62 91 ILE A CA 1
ATOM 693 C C . ILE A 1 91 ? 2.337 6.042 14.464 1.00 91.62 91 ILE A C 1
ATOM 695 O O . ILE A 1 91 ? 2.563 5.527 13.371 1.00 91.62 91 ILE A O 1
ATOM 699 N N . GLU A 1 92 ? 2.323 5.343 15.599 1.00 93.69 92 GLU A N 1
ATOM 700 C CA . GLU A 1 92 ? 2.555 3.901 15.624 1.00 93.69 92 GLU A CA 1
ATOM 701 C C . GLU A 1 92 ? 1.423 3.169 14.877 1.00 93.69 92 GLU A C 1
ATOM 703 O O . GLU A 1 92 ? 0.250 3.318 15.241 1.00 93.69 92 GLU A O 1
ATOM 708 N N . PRO A 1 93 ? 1.730 2.391 13.824 1.00 93.88 93 PRO A N 1
ATOM 709 C CA . PRO A 1 93 ? 0.708 1.657 13.100 1.00 93.88 93 PRO A CA 1
ATOM 710 C C . PRO A 1 93 ? 0.147 0.514 13.948 1.00 93.88 93 PRO A C 1
ATOM 712 O O . PRO A 1 93 ? 0.863 -0.165 14.678 1.00 93.88 93 PRO A O 1
ATOM 715 N N . ARG A 1 94 ? -1.144 0.215 13.759 1.00 93.19 94 ARG A N 1
ATOM 716 C CA . ARG A 1 94 ? -1.818 -0.913 14.434 1.00 93.19 94 ARG A CA 1
ATOM 717 C C . ARG A 1 94 ? -1.138 -2.262 14.195 1.00 93.19 94 ARG A C 1
ATOM 719 O O . ARG A 1 94 ? -1.207 -3.141 15.046 1.00 93.19 94 ARG A O 1
ATOM 726 N N . ASN A 1 95 ? -0.512 -2.421 13.027 1.00 93.00 95 ASN A N 1
ATOM 727 C CA . ASN A 1 95 ? 0.427 -3.502 12.755 1.00 93.00 95 ASN A CA 1
ATOM 728 C C . ASN A 1 95 ? 1.859 -2.938 12.815 1.00 93.00 95 ASN A C 1
ATOM 730 O O . ASN A 1 95 ? 2.235 -2.230 11.876 1.00 93.00 95 ASN A O 1
ATOM 734 N N . PRO A 1 96 ? 2.660 -3.270 13.844 1.00 93.88 96 PRO A N 1
ATOM 735 C CA . PRO A 1 96 ? 4.030 -2.771 13.990 1.00 93.88 96 PRO A CA 1
ATOM 736 C C . PRO A 1 96 ? 4.942 -3.081 12.795 1.00 93.88 96 PRO A C 1
ATOM 738 O O . PRO A 1 96 ? 5.849 -2.308 12.494 1.00 93.88 96 PRO A O 1
ATOM 741 N N . GLU A 1 97 ? 4.672 -4.158 12.049 1.00 93.56 97 GLU A N 1
ATOM 742 C CA . GLU A 1 97 ? 5.432 -4.514 10.841 1.00 93.56 97 GLU A CA 1
ATOM 743 C C . GLU A 1 97 ? 5.276 -3.494 9.707 1.00 93.56 97 GLU A C 1
ATOM 745 O O . GLU A 1 97 ? 6.105 -3.452 8.797 1.00 93.56 97 GLU A O 1
ATOM 750 N N . ASN A 1 98 ? 4.238 -2.654 9.764 1.00 95.69 98 ASN A N 1
ATOM 751 C CA . ASN A 1 98 ? 4.005 -1.563 8.823 1.00 95.69 98 ASN A CA 1
ATOM 752 C C . ASN A 1 98 ? 4.692 -0.257 9.264 1.00 95.69 98 ASN A C 1
ATOM 754 O O . ASN A 1 98 ? 4.473 0.775 8.627 1.00 95.69 98 ASN A O 1
ATOM 758 N N . ARG A 1 99 ? 5.495 -0.254 10.339 1.00 96.50 99 ARG A N 1
ATOM 759 C CA . ARG A 1 99 ? 6.280 0.929 10.717 1.00 96.50 99 ARG A CA 1
ATOM 760 C C . ARG A 1 99 ? 7.209 1.301 9.547 1.00 96.50 99 ARG A C 1
ATOM 762 O O . ARG A 1 99 ? 7.881 0.404 9.026 1.00 96.50 99 ARG A O 1
ATOM 769 N N . PRO A 1 100 ? 7.213 2.565 9.090 1.00 96.56 100 PRO A N 1
ATOM 770 C CA . PRO A 1 100 ? 8.135 2.991 8.045 1.00 96.56 100 PRO A CA 1
ATOM 771 C C . PRO A 1 100 ? 9.586 2.900 8.537 1.00 96.56 100 PRO A C 1
ATOM 773 O O . PRO A 1 100 ? 9.864 3.161 9.710 1.00 96.56 100 PRO A O 1
ATOM 776 N N . ASP A 1 101 ? 10.508 2.534 7.645 1.00 94.25 101 ASP A N 1
ATOM 777 C CA . ASP A 1 101 ? 11.943 2.713 7.894 1.00 94.25 101 ASP A CA 1
ATOM 778 C C . ASP A 1 101 ? 12.340 4.206 7.876 1.00 94.25 101 ASP A C 1
ATOM 780 O O . ASP A 1 101 ? 11.509 5.084 7.632 1.00 94.25 101 ASP A O 1
ATOM 784 N N . GLU A 1 102 ? 13.602 4.523 8.176 1.00 93.38 102 GLU A N 1
ATOM 785 C CA . GLU A 1 102 ? 14.091 5.912 8.225 1.00 93.38 102 GLU A CA 1
ATOM 786 C C . GLU A 1 102 ? 13.880 6.646 6.891 1.00 93.38 102 GLU A C 1
ATOM 788 O O . GLU A 1 102 ? 13.308 7.734 6.853 1.00 93.38 102 GLU A O 1
ATOM 793 N N . GLN A 1 103 ? 14.232 6.005 5.777 1.00 90.69 103 GLN A N 1
ATOM 794 C CA . GLN A 1 103 ? 14.101 6.579 4.438 1.00 90.69 103 GLN A CA 1
ATOM 795 C C . GLN A 1 103 ? 12.629 6.708 4.009 1.00 90.69 103 GLN A C 1
ATOM 797 O O . GLN A 1 103 ? 12.241 7.671 3.347 1.00 90.69 103 GLN A O 1
ATOM 802 N N . GLU A 1 104 ? 11.787 5.738 4.368 1.00 94.81 104 GLU A N 1
ATOM 803 C CA . GLU A 1 104 ? 10.339 5.794 4.165 1.00 94.81 104 GLU A CA 1
ATOM 804 C C . GLU A 1 104 ? 9.720 6.928 4.988 1.00 94.81 104 GLU A C 1
ATOM 806 O O . GLU A 1 104 ? 8.865 7.654 4.481 1.00 94.81 104 GLU A O 1
ATOM 811 N N . THR A 1 105 ? 10.181 7.127 6.223 1.00 95.56 105 THR A N 1
ATOM 812 C CA . THR A 1 105 ? 9.730 8.209 7.105 1.00 95.56 105 THR A CA 1
ATOM 813 C C . THR A 1 105 ? 10.071 9.570 6.513 1.00 95.56 105 THR A C 1
ATOM 815 O O . THR A 1 105 ? 9.192 10.425 6.413 1.00 95.56 105 THR A O 1
ATOM 818 N N . GLU A 1 106 ? 11.308 9.765 6.053 1.00 92.56 106 GLU A N 1
ATOM 819 C CA . GLU A 1 106 ? 11.725 10.995 5.373 1.00 92.56 106 GLU A CA 1
ATOM 820 C C . GLU A 1 106 ? 10.844 11.293 4.156 1.00 92.56 106 GLU A C 1
ATOM 822 O O . GLU A 1 106 ? 10.297 12.392 4.034 1.00 92.56 106 GLU A O 1
ATOM 827 N N . ALA A 1 107 ? 10.632 10.297 3.290 1.00 91.06 107 ALA A N 1
ATOM 828 C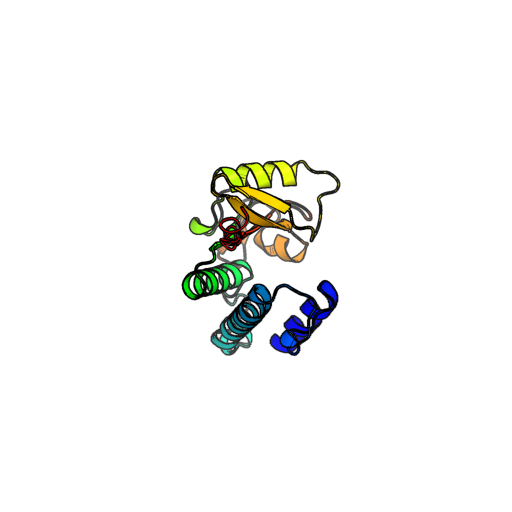 CA . ALA A 1 107 ? 9.796 10.454 2.107 1.00 91.06 107 ALA A CA 1
ATOM 829 C C . ALA A 1 107 ? 8.340 10.801 2.468 1.00 91.06 107 ALA A C 1
ATOM 831 O O . ALA A 1 107 ? 7.752 11.704 1.865 1.00 91.06 107 ALA A O 1
ATOM 832 N N . LEU A 1 108 ? 7.759 10.136 3.472 1.00 93.56 108 LEU A N 1
ATOM 833 C CA . LEU A 1 108 ? 6.407 10.419 3.963 1.00 93.56 108 LEU A CA 1
ATOM 834 C C . LEU A 1 108 ? 6.286 11.828 4.561 1.00 93.56 108 LEU A C 1
ATOM 836 O O . LEU A 1 108 ? 5.292 12.509 4.306 1.00 93.56 108 LEU A O 1
ATOM 840 N N . LEU A 1 109 ? 7.294 12.305 5.294 1.00 92.88 109 LEU A N 1
ATOM 841 C CA . LEU A 1 109 ? 7.323 13.674 5.820 1.00 92.88 109 LEU A CA 1
ATOM 842 C C . LEU A 1 109 ? 7.402 14.714 4.695 1.00 92.88 109 LEU A C 1
ATOM 844 O O . LEU A 1 109 ? 6.742 15.756 4.767 1.00 92.88 109 LEU A O 1
ATOM 848 N N . THR A 1 110 ? 8.161 14.441 3.630 1.00 90.56 110 THR A N 1
ATOM 849 C CA . THR A 1 110 ? 8.181 15.288 2.427 1.00 90.56 110 THR A CA 1
ATOM 850 C C . THR A 1 110 ? 6.814 15.312 1.746 1.00 90.56 110 THR A C 1
ATOM 852 O O . THR A 1 110 ? 6.313 16.390 1.423 1.00 90.56 110 THR A O 1
ATOM 855 N N . ILE A 1 111 ? 6.168 14.151 1.589 1.00 89.44 111 ILE A N 1
ATOM 856 C CA . ILE A 1 111 ? 4.810 14.035 1.034 1.00 89.44 111 ILE A CA 1
ATOM 857 C C . ILE A 1 111 ? 3.822 14.867 1.845 1.00 89.44 111 ILE A C 1
ATOM 859 O O . ILE A 1 111 ? 3.057 15.649 1.280 1.00 89.44 111 ILE A O 1
ATOM 863 N N . GLN A 1 112 ? 3.849 14.729 3.169 1.00 88.62 112 GLN A N 1
ATOM 864 C CA . GLN A 1 112 ? 2.913 15.395 4.070 1.00 88.62 112 GLN A CA 1
ATOM 865 C C . GLN A 1 112 ? 2.988 16.927 3.973 1.00 88.62 112 GLN A C 1
ATOM 867 O O . GLN A 1 112 ? 1.960 17.593 4.127 1.00 88.62 112 GLN A O 1
ATOM 872 N N . LYS A 1 113 ? 4.181 17.468 3.687 1.00 87.88 113 LYS A N 1
ATOM 873 C CA . LYS A 1 113 ? 4.454 18.904 3.503 1.00 87.88 113 LYS A CA 1
ATOM 874 C C . LYS A 1 113 ? 4.202 19.404 2.073 1.00 87.88 113 LYS A C 1
ATOM 876 O O . LYS A 1 113 ? 4.134 20.613 1.864 1.00 87.88 113 LYS A O 1
ATOM 881 N N . SER A 1 114 ? 4.087 18.510 1.090 1.00 80.50 114 SER A N 1
ATOM 882 C CA . SER A 1 114 ? 3.904 18.885 -0.316 1.00 80.50 114 SER A CA 1
ATOM 883 C C . SER A 1 114 ? 2.488 19.411 -0.598 1.00 80.50 114 SER A C 1
ATOM 885 O O . SER A 1 114 ? 1.490 18.826 -0.170 1.00 80.50 114 SER A O 1
ATOM 887 N N . HIS A 1 115 ? 2.401 20.530 -1.326 1.00 73.31 115 HIS A N 1
ATOM 888 C CA . HIS A 1 115 ? 1.141 21.142 -1.752 1.00 73.31 115 HIS A CA 1
ATOM 889 C C . HIS A 1 115 ? 1.175 21.491 -3.254 1.00 73.31 115 HIS A C 1
ATOM 891 O O . HIS A 1 115 ? 2.120 22.150 -3.687 1.00 73.31 115 HIS A O 1
ATOM 897 N N . PRO A 1 116 ? 0.151 21.102 -4.042 1.00 70.75 116 PRO A N 1
ATOM 898 C CA . PRO A 1 116 ? -0.969 20.242 -3.650 1.00 70.75 116 PRO A CA 1
ATOM 899 C C . PRO A 1 116 ? -0.477 18.852 -3.222 1.00 70.75 116 PRO A C 1
ATOM 901 O O . PRO A 1 116 ? 0.515 18.361 -3.754 1.00 70.75 116 PRO A O 1
ATOM 904 N N . ARG A 1 117 ? -1.167 18.228 -2.253 1.00 69.56 117 ARG A N 1
ATOM 905 C CA . ARG A 1 117 ? -0.897 16.829 -1.901 1.00 69.56 117 ARG A CA 1
ATOM 906 C C . ARG A 1 117 ? -1.144 16.016 -3.165 1.00 69.56 117 ARG A C 1
ATOM 908 O O . ARG A 1 117 ? -2.262 15.973 -3.678 1.00 69.56 117 ARG A O 1
ATOM 915 N N . VAL A 1 118 ? -0.069 15.477 -3.718 1.00 57.78 118 VAL A N 1
ATOM 916 C CA . VAL A 1 118 ? -0.084 14.713 -4.961 1.00 57.78 118 VAL A CA 1
ATOM 917 C C . VAL A 1 118 ? -0.899 13.451 -4.687 1.00 57.78 118 VAL A C 1
ATOM 919 O O . VAL A 1 118 ? -0.474 12.655 -3.864 1.00 57.78 118 VAL A O 1
ATOM 922 N N . GLY A 1 119 ? -2.094 13.330 -5.282 1.00 61.75 119 GLY A N 1
ATOM 923 C CA . GLY A 1 119 ? -3.047 12.230 -5.048 1.00 61.75 119 GLY A CA 1
ATOM 924 C C . GLY A 1 119 ? -2.497 10.854 -5.444 1.00 61.75 119 GLY A C 1
ATOM 925 O O . GLY A 1 119 ? -1.520 10.386 -4.882 1.00 61.75 119 GLY A O 1
ATOM 926 N N . ASP A 1 120 ? -3.071 10.195 -6.450 1.00 64.75 120 ASP A N 1
ATOM 927 C CA . ASP A 1 120 ? -2.582 8.886 -6.938 1.00 64.75 120 ASP A CA 1
ATOM 928 C C . ASP A 1 120 ? -1.202 8.948 -7.650 1.00 64.75 120 ASP A C 1
ATOM 930 O O . ASP A 1 120 ? -0.855 8.067 -8.437 1.00 64.75 120 ASP A O 1
ATOM 934 N N . HIS A 1 121 ? -0.410 10.001 -7.423 1.00 78.94 121 HIS A N 1
ATOM 935 C CA . HIS A 1 121 ? 0.904 10.157 -8.037 1.00 78.94 121 HIS A CA 1
ATOM 936 C C . HIS A 1 121 ? 1.947 9.367 -7.256 1.00 78.94 121 HIS A C 1
ATOM 938 O O . HIS A 1 121 ? 2.067 9.481 -6.037 1.00 78.94 121 HIS A O 1
ATOM 944 N N . VAL A 1 122 ? 2.736 8.592 -7.990 1.00 86.31 122 VAL A N 1
ATOM 945 C CA . VAL A 1 122 ? 3.860 7.852 -7.429 1.00 86.31 122 VAL A CA 1
ATOM 946 C C . VAL A 1 122 ? 5.056 8.770 -7.205 1.00 86.31 122 VAL A C 1
ATOM 948 O O . VAL A 1 122 ? 5.324 9.674 -7.995 1.00 86.31 122 VAL A O 1
ATOM 951 N N . ILE A 1 123 ? 5.806 8.501 -6.145 1.00 88.38 123 ILE A N 1
ATOM 952 C CA . ILE A 1 123 ? 7.087 9.143 -5.857 1.00 88.38 123 ILE A CA 1
ATOM 953 C C . ILE A 1 123 ? 8.177 8.106 -6.022 1.00 88.38 123 ILE A C 1
ATOM 955 O O . ILE A 1 123 ? 8.053 6.986 -5.534 1.00 88.38 123 ILE A O 1
ATOM 959 N N . SER A 1 124 ? 9.248 8.478 -6.713 1.00 89.81 124 SER A N 1
ATOM 960 C CA . SER A 1 124 ? 10.377 7.594 -6.962 1.00 89.81 124 SER A CA 1
ATOM 961 C C . SER A 1 124 ? 11.652 8.143 -6.336 1.00 89.81 124 SER A C 1
ATOM 963 O O . SER A 1 124 ? 12.003 9.298 -6.572 1.00 89.81 124 SER A O 1
ATOM 965 N N . GLN A 1 125 ? 12.371 7.300 -5.602 1.00 89.38 125 GLN A N 1
ATOM 966 C CA . GLN A 1 125 ? 13.651 7.621 -4.981 1.00 89.38 125 GLN A CA 1
ATOM 967 C C . GLN A 1 125 ? 14.695 6.590 -5.406 1.00 89.38 125 GLN A C 1
ATOM 969 O O . GLN A 1 125 ? 14.475 5.383 -5.295 1.00 89.38 125 GLN A O 1
ATOM 974 N N . ARG A 1 126 ? 15.848 7.063 -5.887 1.00 91.75 126 ARG A N 1
ATOM 975 C CA . ARG A 1 126 ? 17.015 6.203 -6.102 1.00 91.75 126 ARG A CA 1
ATOM 976 C C . ARG A 1 126 ? 17.665 5.916 -4.748 1.00 91.75 126 ARG A C 1
ATOM 978 O O . AR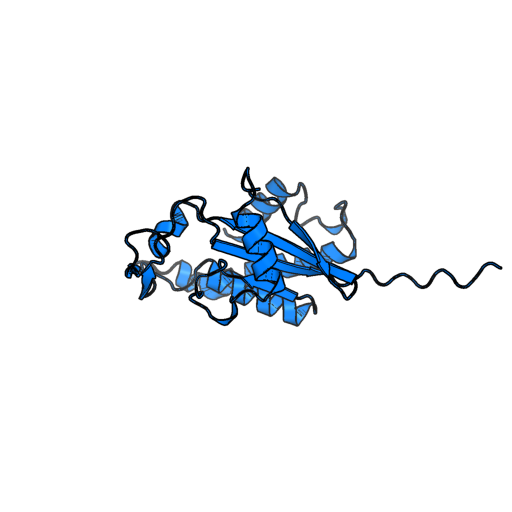G A 1 126 ? 17.959 6.855 -4.013 1.00 91.75 126 ARG A O 1
ATOM 985 N N . LEU A 1 127 ? 17.885 4.644 -4.440 1.00 88.69 127 LEU A N 1
ATOM 986 C CA . LEU A 1 127 ? 18.567 4.211 -3.222 1.00 88.69 127 LEU A CA 1
ATOM 987 C C . LEU A 1 127 ? 20.091 4.098 -3.446 1.00 88.69 127 LEU A C 1
ATOM 989 O O . LEU A 1 127 ? 20.534 4.063 -4.601 1.00 88.69 127 LEU A O 1
ATOM 993 N N . PRO A 1 128 ? 20.908 4.029 -2.373 1.00 88.62 128 PRO A N 1
ATOM 994 C CA . PRO A 1 128 ? 22.369 3.935 -2.485 1.00 88.62 128 PRO A CA 1
ATOM 995 C C . PRO A 1 128 ? 22.874 2.719 -3.275 1.00 88.62 128 PRO A C 1
ATOM 997 O O . PRO A 1 128 ? 23.923 2.790 -3.901 1.00 88.62 128 PRO A O 1
ATOM 1000 N N . ASP A 1 129 ? 22.116 1.621 -3.289 1.00 89.38 129 ASP A N 1
ATOM 1001 C CA . ASP A 1 129 ? 22.415 0.396 -4.046 1.00 89.38 129 ASP A CA 1
ATOM 1002 C C . ASP A 1 129 ? 21.928 0.448 -5.510 1.00 89.38 129 ASP A C 1
ATOM 1004 O O . ASP A 1 129 ? 21.790 -0.582 -6.170 1.00 89.38 129 ASP A O 1
ATOM 1008 N N . HIS A 1 130 ? 21.630 1.648 -6.019 1.00 90.06 130 HIS A N 1
ATOM 1009 C CA . HIS A 1 130 ? 21.061 1.926 -7.341 1.00 90.06 130 HIS A CA 1
ATOM 1010 C C . HIS A 1 130 ? 19.660 1.362 -7.599 1.00 90.06 130 HIS A C 1
ATOM 1012 O O . HIS A 1 130 ? 19.124 1.576 -8.695 1.00 90.06 130 HIS A O 1
ATOM 1018 N N . SER A 1 131 ? 19.039 0.702 -6.619 1.00 92.88 131 SER A N 1
ATOM 1019 C CA . SER A 1 131 ? 17.640 0.305 -6.719 1.00 92.88 131 SER A CA 1
ATOM 1020 C C . SER A 1 131 ? 16.720 1.531 -6.736 1.00 92.88 131 SER A C 1
ATOM 1022 O O . SER A 1 131 ? 17.098 2.650 -6.369 1.00 92.88 131 SER A O 1
ATOM 1024 N N . LEU A 1 132 ? 15.502 1.332 -7.235 1.00 92.12 132 LEU A N 1
ATOM 1025 C CA . LEU A 1 132 ? 14.478 2.362 -7.309 1.00 92.12 132 LEU A CA 1
ATOM 1026 C C . LEU A 1 132 ? 13.357 2.017 -6.336 1.00 92.12 132 LEU A C 1
ATOM 1028 O O . LEU A 1 132 ? 12.630 1.043 -6.533 1.00 92.12 132 LEU A O 1
ATOM 1032 N N . ARG A 1 133 ? 13.185 2.843 -5.308 1.00 93.31 133 ARG A N 1
ATOM 1033 C CA . ARG A 1 133 ? 11.997 2.808 -4.464 1.00 93.31 133 ARG A CA 1
ATOM 1034 C C . ARG A 1 133 ? 10.891 3.607 -5.134 1.00 93.31 133 ARG A C 1
ATOM 103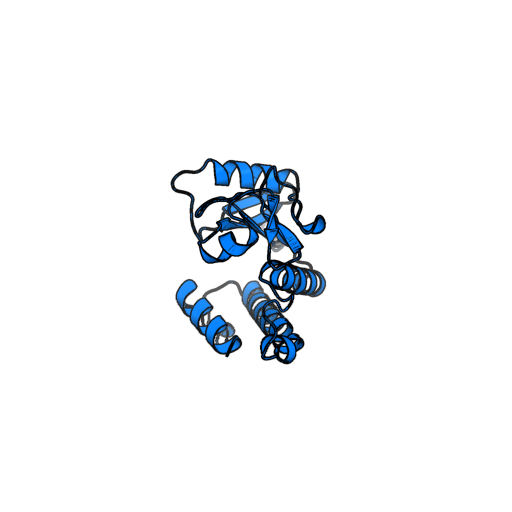6 O O . ARG A 1 133 ? 11.110 4.747 -5.536 1.00 93.31 133 ARG A O 1
ATOM 1043 N N . VAL A 1 134 ? 9.708 3.018 -5.227 1.00 93.25 134 VAL A N 1
ATOM 1044 C CA . VAL A 1 134 ? 8.486 3.680 -5.677 1.00 93.25 134 VAL A CA 1
ATOM 1045 C C . VAL A 1 134 ? 7.475 3.635 -4.540 1.00 93.25 134 VAL A C 1
ATOM 1047 O O . VAL A 1 134 ? 7.162 2.565 -4.018 1.00 93.25 134 VAL A O 1
ATOM 1050 N N . LEU A 1 135 ? 6.981 4.805 -4.154 1.00 94.06 135 LEU A N 1
ATOM 1051 C CA . LEU A 1 135 ? 5.970 4.998 -3.126 1.00 94.06 135 LEU A CA 1
ATOM 1052 C C . LEU A 1 135 ? 4.675 5.469 -3.782 1.00 94.06 135 LEU A C 1
ATOM 1054 O O . LEU A 1 135 ? 4.679 6.436 -4.541 1.00 94.06 135 LEU A O 1
ATOM 1058 N N . LEU A 1 136 ? 3.567 4.811 -3.459 1.00 93.62 136 LEU A N 1
ATOM 1059 C CA . LEU A 1 136 ? 2.218 5.298 -3.730 1.00 93.62 136 LEU A CA 1
ATOM 1060 C C . LEU A 1 136 ? 1.617 5.797 -2.408 1.00 93.62 136 LEU A C 1
ATOM 1062 O O . LEU A 1 136 ? 1.270 4.959 -1.568 1.00 93.62 136 LEU A O 1
ATOM 1066 N N . PRO A 1 137 ? 1.505 7.119 -2.195 1.00 94.19 137 PRO A N 1
ATOM 1067 C CA . PRO A 1 137 ? 0.911 7.673 -0.985 1.00 94.19 137 PRO A CA 1
ATOM 1068 C C . PRO A 1 137 ? -0.548 7.240 -0.817 1.00 94.19 137 PRO A C 1
ATOM 1070 O O . PRO A 1 137 ? -1.309 7.172 -1.781 1.00 94.19 137 PRO A O 1
ATOM 1073 N N . LEU A 1 138 ? -0.951 6.974 0.423 1.00 93.38 138 LEU A N 1
ATOM 1074 C CA . LEU A 1 138 ? -2.324 6.639 0.783 1.00 93.38 138 LEU A CA 1
ATOM 1075 C C . LEU A 1 138 ? -2.883 7.737 1.681 1.00 93.38 138 LEU A C 1
ATOM 1077 O O . LEU A 1 138 ? -2.417 7.922 2.803 1.00 93.38 138 LEU A O 1
ATOM 1081 N N . PHE A 1 139 ? -3.902 8.447 1.205 1.00 93.19 139 PHE A N 1
ATOM 1082 C CA . PHE A 1 139 ? -4.596 9.470 1.986 1.00 93.19 139 PHE A CA 1
ATOM 1083 C C . PHE A 1 139 ? -5.933 8.945 2.500 1.00 93.19 139 PHE A C 1
ATOM 1085 O O . PHE A 1 139 ? -6.647 8.215 1.805 1.00 93.19 139 PHE A O 1
ATOM 1092 N N . TYR A 1 140 ? -6.295 9.323 3.723 1.00 93.69 140 TYR A N 1
ATOM 1093 C CA . TYR A 1 140 ? -7.569 8.930 4.304 1.00 93.69 140 TYR A CA 1
ATOM 1094 C C . TYR A 1 140 ? -8.733 9.573 3.551 1.00 93.69 140 TYR A C 1
ATOM 1096 O O . TYR A 1 140 ? -8.854 10.791 3.460 1.00 93.69 140 TYR A O 1
ATOM 1104 N N . THR A 1 141 ? -9.624 8.732 3.040 1.00 93.38 141 THR A N 1
ATOM 1105 C CA . THR A 1 141 ? -10.909 9.139 2.461 1.00 93.38 141 THR A CA 1
ATOM 1106 C C . THR A 1 141 ? -12.011 8.992 3.511 1.00 93.38 141 THR A C 1
ATOM 1108 O O . THR A 1 141 ? -11.793 8.371 4.553 1.00 93.38 141 THR A O 1
ATOM 1111 N N . ARG A 1 142 ? -13.219 9.522 3.261 1.00 95.50 142 ARG A N 1
ATOM 1112 C CA . ARG A 1 142 ? -14.341 9.424 4.227 1.00 95.50 142 ARG A CA 1
ATOM 1113 C C . ARG A 1 142 ? -14.588 8.011 4.768 1.00 95.50 142 ARG A C 1
ATOM 1115 O O . ARG A 1 142 ? -14.733 7.895 5.983 1.00 95.50 142 ARG A O 1
ATOM 1122 N N . PRO A 1 143 ? -14.602 6.940 3.945 1.00 94.00 143 PRO A N 1
ATOM 1123 C CA . PRO A 1 143 ? -14.788 5.583 4.455 1.00 94.00 143 PRO A CA 1
ATOM 1124 C C . PRO A 1 143 ? -13.710 5.135 5.446 1.00 94.00 143 PRO A C 1
ATOM 1126 O O . PRO A 1 143 ? -13.999 4.333 6.324 1.00 94.00 143 PRO A O 1
ATOM 1129 N N . CYS A 1 144 ? -12.485 5.656 5.351 1.00 95.06 144 CYS A N 1
ATOM 1130 C CA . CYS A 1 144 ? -11.418 5.304 6.286 1.00 95.06 144 CYS A CA 1
ATOM 1131 C C . CYS A 1 144 ? -11.673 5.859 7.696 1.00 95.06 144 CYS A C 1
ATOM 1133 O O . CYS A 1 144 ? -11.222 5.290 8.692 1.00 95.06 144 CYS A O 1
ATOM 1135 N N . LEU A 1 145 ? -12.406 6.972 7.793 1.00 96.75 145 LEU A N 1
ATOM 1136 C CA . LEU A 1 145 ? -12.602 7.707 9.042 1.00 96.75 145 LEU A CA 1
ATOM 1137 C C . LEU A 1 145 ? -13.558 7.010 10.015 1.00 96.75 145 LEU A C 1
ATOM 1139 O O . LEU A 1 145 ? -13.582 7.379 11.186 1.00 96.75 145 LEU A O 1
ATOM 1143 N N . SER A 1 146 ? -14.298 5.983 9.585 1.00 95.12 146 SER A N 1
ATOM 1144 C CA . SER A 1 146 ? -15.081 5.159 10.517 1.00 95.12 146 SER A CA 1
ATOM 1145 C C . SER A 1 146 ? -14.196 4.452 11.547 1.00 95.12 146 SER A C 1
ATOM 1147 O O . SER A 1 146 ? -14.640 4.216 12.666 1.00 95.12 146 SER A O 1
ATOM 1149 N N . CYS A 1 147 ? -12.952 4.139 11.167 1.00 95.62 147 CYS A N 1
ATOM 1150 C CA . CYS A 1 147 ? -11.966 3.450 12.000 1.00 95.62 147 CYS A CA 1
ATOM 1151 C C . CYS A 1 147 ? -10.805 4.353 12.421 1.00 95.62 147 CYS A C 1
ATOM 1153 O O . CYS A 1 147 ? -10.287 4.195 13.515 1.00 95.62 147 CYS A O 1
ATOM 1155 N N . HIS A 1 148 ? -10.411 5.312 11.583 1.00 96.69 148 HIS A N 1
ATOM 1156 C CA . HIS A 1 148 ? -9.229 6.148 11.830 1.00 96.69 148 HIS A CA 1
ATOM 1157 C C . HIS A 1 148 ? -9.551 7.593 12.230 1.00 96.69 148 HIS A C 1
ATOM 1159 O O . HIS A 1 148 ? -8.652 8.379 12.528 1.00 96.69 148 HIS A O 1
ATOM 1165 N N . GLY A 1 149 ? -10.832 7.968 12.191 1.00 97.12 149 GLY A N 1
ATOM 1166 C CA . GLY A 1 149 ? -11.286 9.348 12.312 1.00 97.12 149 GLY A CA 1
ATOM 1167 C C . GLY A 1 149 ? -11.376 9.860 13.745 1.00 97.12 149 GLY A C 1
ATOM 1168 O O . GLY A 1 149 ? -10.647 9.442 14.633 1.00 97.12 149 GLY A O 1
ATOM 1169 N N . LYS A 1 150 ? -12.294 10.796 13.978 1.00 97.06 150 LYS A N 1
ATOM 1170 C CA . LYS A 1 150 ? -12.567 11.379 15.300 1.00 97.06 150 LYS A CA 1
ATOM 1171 C C . LYS A 1 150 ? -13.828 10.777 15.945 1.00 97.06 150 LYS A C 1
ATOM 1173 O O . LYS A 1 150 ? -14.674 10.266 15.207 1.00 97.06 150 LYS A O 1
ATOM 1178 N N . PRO A 1 151 ? -14.008 10.941 17.271 1.00 97.44 151 PRO A N 1
ATOM 1179 C CA . PRO A 1 151 ? -13.018 11.397 18.258 1.00 97.44 151 PRO A CA 1
ATOM 1180 C C . PRO A 1 151 ? -11.838 10.426 18.416 1.00 97.44 151 PRO A C 1
ATOM 1182 O O . PRO A 1 151 ? -11.992 9.216 18.302 1.00 97.44 151 PRO A O 1
ATOM 1185 N N . LYS A 1 152 ? -10.647 10.984 18.667 1.00 97.19 152 LYS A N 1
ATOM 1186 C CA . LYS A 1 152 ? -9.447 10.201 18.990 1.00 97.19 152 LYS A CA 1
ATOM 1187 C C . LYS A 1 152 ? -9.673 9.440 20.301 1.00 97.19 152 LYS A C 1
ATOM 1189 O O . LYS A 1 152 ? -10.239 10.022 21.226 1.00 97.19 152 LYS A O 1
ATOM 1194 N N . GLY A 1 153 ? -9.215 8.193 20.383 1.00 96.88 153 GLY A N 1
ATOM 1195 C CA . GLY A 1 153 ? -9.341 7.350 21.579 1.00 96.88 153 GLY A CA 1
ATOM 1196 C C . GLY A 1 153 ? -10.650 6.558 21.670 1.00 96.88 153 GLY A C 1
ATOM 1197 O O . GLY A 1 153 ? -10.771 5.673 22.505 1.00 96.88 153 GLY A O 1
ATOM 1198 N N . GLU A 1 154 ? -11.643 6.830 20.816 1.00 97.94 154 GLU A N 1
ATOM 1199 C CA . GLU A 1 154 ? -12.847 5.995 20.761 1.00 97.94 154 GLU A CA 1
ATOM 1200 C C . GLU A 1 154 ? -12.521 4.655 20.097 1.00 97.94 154 GLU A C 1
ATOM 1202 O O . GLU A 1 154 ? -11.901 4.625 19.034 1.00 97.94 154 GLU A O 1
ATOM 1207 N N . VAL A 1 155 ? -12.957 3.553 20.705 1.00 97.00 155 VAL A N 1
ATOM 1208 C CA . VAL A 1 155 ? -12.763 2.207 20.159 1.00 97.00 155 VAL A CA 1
ATOM 1209 C C . VAL A 1 155 ? -13.628 2.016 18.915 1.00 97.00 155 VAL A C 1
ATOM 1211 O O . VAL A 1 155 ? -14.840 2.227 18.940 1.00 97.00 155 VAL A O 1
ATOM 1214 N N . ASP A 1 156 ? -13.003 1.610 17.817 1.00 95.31 156 ASP A N 1
ATOM 1215 C CA . ASP A 1 156 ? -13.679 1.340 16.559 1.00 95.31 156 ASP A CA 1
ATOM 1216 C C . ASP A 1 156 ? -14.200 -0.102 16.446 1.00 95.31 156 ASP A C 1
ATOM 1218 O O . ASP A 1 156 ? -14.035 -0.947 17.325 1.00 95.31 156 ASP A O 1
ATOM 1222 N N . ILE A 1 157 ? -14.821 -0.400 15.304 1.00 92.94 157 ILE A N 1
ATOM 1223 C CA . ILE A 1 157 ? -15.425 -1.708 15.027 1.00 92.94 157 ILE A CA 1
ATOM 1224 C C . ILE A 1 157 ? -14.416 -2.877 15.004 1.00 92.94 157 ILE A C 1
ATOM 1226 O O . ILE A 1 157 ? -14.814 -4.035 15.106 1.00 92.94 157 ILE A O 1
ATOM 1230 N N . SER A 1 158 ? -13.123 -2.589 14.847 1.00 90.50 158 SER A N 1
ATOM 1231 C CA . SER A 1 158 ? -12.040 -3.575 14.881 1.00 90.50 158 SER A CA 1
ATOM 1232 C C . SER A 1 158 ? -11.433 -3.762 16.274 1.00 90.50 158 SER A C 1
ATOM 1234 O O . SER A 1 158 ? -10.589 -4.638 16.442 1.00 90.50 158 SER A O 1
ATOM 1236 N N . GLY A 1 159 ? -11.870 -2.978 17.265 1.00 93.31 159 GLY A N 1
ATOM 1237 C CA . GLY A 1 159 ? -11.398 -3.051 18.648 1.00 93.31 159 GLY A CA 1
ATOM 1238 C C . GLY A 1 159 ? -10.183 -2.173 18.956 1.00 93.31 159 GLY A C 1
ATOM 1239 O O . GLY A 1 159 ? -9.645 -2.268 20.054 1.00 93.31 159 GLY A O 1
ATOM 1240 N N . TYR A 1 160 ? -9.758 -1.316 18.024 1.00 94.06 160 TYR A N 1
ATOM 1241 C CA . TYR A 1 160 ? -8.647 -0.381 18.227 1.00 94.06 160 TYR A CA 1
ATOM 1242 C C . TYR A 1 160 ? -9.161 1.033 18.476 1.00 94.06 160 TYR A C 1
ATOM 1244 O O . TYR A 1 160 ? -10.201 1.426 17.952 1.00 94.06 160 TYR A O 1
ATOM 1252 N N . GLU A 1 161 ? -8.403 1.821 19.232 1.00 96.56 161 GLU A N 1
ATOM 1253 C CA . GLU A 1 161 ? -8.682 3.245 19.381 1.00 96.56 161 GLU A CA 1
ATOM 1254 C C . GLU A 1 161 ? -8.463 3.994 18.061 1.00 96.56 161 GLU A C 1
ATOM 1256 O O . GLU A 1 161 ? -7.448 3.829 17.379 1.00 96.56 161 GLU A O 1
ATOM 1261 N N . LYS A 1 162 ? -9.413 4.865 17.721 1.00 97.44 162 LYS A N 1
ATOM 1262 C CA . LYS A 1 162 ? -9.293 5.801 16.607 1.00 97.44 162 LYS A CA 1
ATOM 1263 C C . LYS A 1 162 ? -8.121 6.757 16.829 1.00 97.44 162 LYS A C 1
ATOM 1265 O O . LYS A 1 162 ? -7.982 7.366 17.892 1.00 97.44 162 LYS A O 1
ATOM 1270 N N . GLU A 1 163 ? -7.341 6.990 15.783 1.00 96.62 163 GLU A N 1
ATOM 1271 C CA . GLU A 1 163 ? -6.151 7.841 15.821 1.00 96.62 163 GLU A CA 1
ATOM 1272 C C . GLU A 1 163 ? -6.478 9.344 15.735 1.00 96.62 163 GLU A C 1
ATOM 1274 O O . GLU A 1 163 ? -5.667 10.178 16.147 1.00 96.62 163 GLU A O 1
ATOM 1279 N N . GLY A 1 164 ? -7.678 9.714 15.269 1.00 97.00 164 GLY A N 1
ATOM 1280 C CA . GLY A 1 164 ? -8.131 11.107 15.213 1.00 97.00 164 GLY A CA 1
ATOM 1281 C C . GLY A 1 164 ? -7.936 11.808 13.867 1.00 97.00 164 GLY A C 1
ATOM 1282 O O . GLY A 1 164 ? -8.037 13.041 13.825 1.00 97.00 164 GLY A O 1
ATOM 1283 N N . PHE A 1 165 ? -7.655 11.064 12.795 1.00 96.31 165 PHE A N 1
ATOM 1284 C CA . PHE A 1 165 ? -7.375 11.605 11.464 1.00 96.31 165 PHE A CA 1
ATOM 1285 C C . PHE A 1 165 ? -8.593 12.289 10.827 1.00 96.31 165 PHE A C 1
ATOM 1287 O O . PHE A 1 165 ? -9.747 12.119 11.235 1.00 96.31 165 PHE A O 1
ATOM 1294 N N . LYS A 1 166 ? -8.327 13.095 9.803 1.00 95.50 166 LYS A N 1
ATOM 1295 C CA . LYS A 1 166 ? -9.319 13.776 8.971 1.00 95.50 166 LYS A CA 1
ATOM 1296 C C . LYS A 1 166 ? -9.192 13.328 7.518 1.00 95.50 166 LYS A C 1
ATOM 1298 O O . LYS A 1 166 ? -8.188 12.755 7.102 1.00 95.50 166 LYS A O 1
ATOM 1303 N N . GLU A 1 167 ? -10.228 13.614 6.735 1.00 94.31 167 GLU A N 1
ATOM 1304 C CA . GLU A 1 167 ? -10.182 13.397 5.290 1.00 94.31 167 GLU A CA 1
ATOM 1305 C C . GLU A 1 167 ? -9.005 14.178 4.684 1.00 94.31 167 GLU A C 1
ATOM 1307 O O . GLU A 1 167 ? -8.811 15.357 4.982 1.00 94.31 167 GLU A O 1
ATOM 1312 N N . GLY A 1 168 ? -8.215 13.501 3.855 1.00 91.19 168 GLY A N 1
ATOM 1313 C CA . GLY A 1 168 ? -7.022 14.039 3.214 1.00 91.19 168 GLY A CA 1
ATOM 1314 C C . GLY A 1 168 ? -5.730 13.890 4.017 1.00 91.19 168 GLY A C 1
ATOM 1315 O O . GLY A 1 168 ? -4.672 14.146 3.445 1.00 91.19 168 GLY A O 1
ATOM 1316 N N . ASP A 1 169 ? -5.764 13.478 5.290 1.00 93.38 169 ASP A N 1
ATOM 1317 C CA . ASP A 1 169 ? -4.543 13.183 6.054 1.00 93.38 169 ASP A CA 1
ATOM 1318 C C . ASP A 1 169 ? -3.779 11.997 5.450 1.00 93.38 169 ASP A C 1
ATOM 1320 O O . ASP A 1 169 ? -4.376 11.066 4.905 1.00 93.38 169 ASP A O 1
ATOM 1324 N N . LEU A 1 170 ? -2.446 12.044 5.524 1.00 93.81 170 LEU A N 1
ATOM 1325 C CA . LEU A 1 170 ? -1.579 10.970 5.040 1.00 93.81 170 LEU A CA 1
ATOM 1326 C C . LEU A 1 170 ? -1.698 9.770 5.986 1.00 93.81 170 LEU A C 1
ATOM 1328 O O . LEU A 1 170 ? -1.371 9.883 7.162 1.00 93.81 170 LEU A O 1
ATOM 1332 N N . GLY A 1 171 ? -2.167 8.638 5.466 1.00 94.19 171 GLY A N 1
ATOM 1333 C CA . GLY A 1 171 ? -2.306 7.368 6.183 1.00 94.19 171 GLY A CA 1
ATOM 1334 C C . GLY A 1 171 ? -1.148 6.393 5.953 1.00 94.19 171 GLY A C 1
ATOM 1335 O O . GLY A 1 171 ? -1.188 5.281 6.470 1.00 94.19 171 GLY A O 1
ATOM 1336 N N . GLY A 1 172 ? -0.139 6.789 5.173 1.00 95.19 172 GLY A N 1
ATOM 1337 C CA . GLY A 1 172 ? 1.032 5.978 4.843 1.00 95.19 172 GLY A CA 1
ATOM 1338 C C . GLY A 1 172 ? 1.226 5.823 3.337 1.00 95.19 172 GLY A C 1
ATOM 1339 O O . GLY A 1 172 ? 0.904 6.735 2.573 1.00 95.19 172 GLY A O 1
ATOM 1340 N N . ALA A 1 173 ? 1.756 4.680 2.899 1.00 95.69 173 ALA A N 1
ATOM 1341 C CA . ALA A 1 173 ? 2.007 4.403 1.484 1.00 95.69 173 ALA A CA 1
ATOM 1342 C C . ALA A 1 173 ? 2.048 2.899 1.159 1.00 95.69 173 ALA A C 1
ATOM 1344 O O . ALA A 1 173 ? 2.204 2.046 2.035 1.00 95.69 173 ALA A O 1
ATOM 1345 N N . ILE A 1 174 ? 1.955 2.574 -0.131 1.00 96.25 174 ILE A N 1
ATOM 1346 C CA . ILE A 1 174 ? 2.462 1.310 -0.678 1.00 96.25 174 ILE A CA 1
ATOM 1347 C C . ILE A 1 174 ? 3.889 1.550 -1.167 1.00 96.25 174 ILE A C 1
ATOM 1349 O O . ILE A 1 174 ? 4.120 2.458 -1.960 1.00 96.25 174 ILE A O 1
ATOM 1353 N N . SER A 1 175 ? 4.830 0.735 -0.701 1.00 96.31 175 SER A N 1
ATOM 1354 C CA . SER A 1 175 ? 6.260 0.835 -0.984 1.00 96.31 175 SER A CA 1
ATOM 1355 C C . SER A 1 175 ? 6.713 -0.376 -1.786 1.00 96.31 175 SER A C 1
ATOM 1357 O O . SER A 1 175 ? 6.465 -1.517 -1.385 1.00 96.31 175 SER A O 1
ATOM 1359 N N . VAL A 1 176 ? 7.354 -0.140 -2.932 1.00 95.81 176 VAL A N 1
ATOM 1360 C CA . VAL A 1 176 ? 8.018 -1.183 -3.718 1.00 95.81 176 VAL A CA 1
ATOM 1361 C C . VAL A 1 176 ? 9.459 -0.798 -4.017 1.00 95.81 176 VAL A C 1
ATOM 1363 O O . VAL A 1 176 ? 9.730 0.321 -4.444 1.00 95.81 176 VAL A O 1
ATOM 1366 N N . ILE A 1 177 ? 10.391 -1.730 -3.824 1.00 94.69 177 ILE A N 1
ATOM 1367 C CA . ILE A 1 177 ? 11.774 -1.585 -4.286 1.00 94.69 177 ILE A CA 1
ATOM 1368 C C . ILE A 1 177 ? 11.953 -2.434 -5.537 1.00 94.69 177 ILE A C 1
ATOM 1370 O O . ILE A 1 177 ? 11.821 -3.661 -5.507 1.00 94.69 177 ILE A O 1
ATOM 1374 N N . LEU A 1 178 ? 12.257 -1.755 -6.635 1.00 91.12 178 LEU A N 1
ATOM 1375 C CA . LEU A 1 178 ? 12.642 -2.355 -7.898 1.00 91.12 178 LEU A CA 1
ATOM 1376 C C . LEU A 1 178 ? 14.172 -2.423 -7.932 1.00 91.12 178 LEU A C 1
ATOM 1378 O O . LEU A 1 178 ? 14.819 -1.386 -7.761 1.00 91.12 178 LEU A O 1
ATOM 1382 N N . PRO A 1 179 ? 14.774 -3.605 -8.138 1.00 88.81 179 PRO A N 1
ATOM 1383 C CA . PRO A 1 179 ? 16.220 -3.711 -8.242 1.00 88.81 179 PRO A CA 1
ATOM 1384 C C . PRO A 1 179 ? 16.712 -2.866 -9.414 1.00 88.81 179 PRO A C 1
ATOM 1386 O O . PRO A 1 179 ? 15.982 -2.662 -10.392 1.00 88.81 179 PRO A O 1
ATOM 1389 N N . ALA A 1 180 ? 17.961 -2.404 -9.330 1.00 82.56 180 ALA A N 1
ATOM 1390 C CA . ALA A 1 180 ? 18.620 -1.818 -10.485 1.00 82.56 180 ALA A CA 1
ATOM 1391 C C . ALA A 1 180 ? 18.459 -2.778 -11.672 1.00 82.56 180 ALA A C 1
ATOM 1393 O O . ALA A 1 180 ? 18.609 -3.998 -11.528 1.00 82.56 180 ALA A O 1
ATOM 1394 N N . ALA A 1 181 ? 18.098 -2.246 -12.842 1.00 67.94 181 ALA A N 1
ATOM 1395 C CA . ALA A 1 181 ? 18.190 -3.047 -14.048 1.00 67.94 181 ALA A CA 1
ATOM 1396 C C . ALA A 1 181 ? 19.636 -3.543 -14.119 1.00 67.94 181 ALA A C 1
ATOM 1398 O O . ALA A 1 181 ? 20.546 -2.724 -14.040 1.00 67.94 181 ALA A O 1
ATOM 1399 N N . ALA A 1 182 ? 19.839 -4.862 -14.202 1.00 51.41 182 ALA A N 1
ATOM 1400 C CA . ALA A 1 182 ? 21.153 -5.395 -14.520 1.00 51.41 182 ALA A CA 1
ATOM 1401 C C . ALA A 1 182 ? 21.631 -4.645 -15.764 1.00 51.41 182 ALA A C 1
ATOM 1403 O O . ALA A 1 182 ? 20.994 -4.763 -16.815 1.00 51.41 182 ALA A O 1
ATOM 1404 N N . GLU A 1 183 ? 22.670 -3.822 -15.617 1.00 39.38 183 GLU A N 1
ATOM 1405 C CA . GLU A 1 183 ? 23.399 -3.296 -16.756 1.00 39.38 183 GLU A CA 1
ATOM 1406 C C . GLU A 1 183 ? 23.793 -4.525 -17.556 1.00 39.38 183 GLU A C 1
ATOM 1408 O O . GLU A 1 183 ? 24.544 -5.385 -17.093 1.00 39.38 183 GLU A O 1
ATOM 1413 N N . THR A 1 184 ? 23.174 -4.689 -18.720 1.00 36.81 184 THR A N 1
ATOM 1414 C CA . THR A 1 184 ? 23.613 -5.694 -19.669 1.00 36.81 184 THR A CA 1
ATOM 1415 C C . THR A 1 184 ? 25.086 -5.395 -19.889 1.00 36.81 184 THR A C 1
ATOM 1417 O O . THR A 1 184 ? 25.418 -4.304 -20.347 1.00 36.81 184 THR A O 1
ATOM 1420 N N . ALA A 1 185 ? 25.960 -6.321 -19.495 1.00 35.78 185 ALA A N 1
ATOM 1421 C CA . ALA A 1 185 ? 27.382 -6.256 -19.774 1.00 35.78 185 ALA A CA 1
ATOM 1422 C C . ALA A 1 185 ? 27.573 -6.215 -21.300 1.00 35.78 185 ALA A C 1
ATOM 1424 O O . ALA A 1 185 ? 27.687 -7.237 -21.966 1.00 35.78 185 ALA A O 1
ATOM 1425 N N . MET A 1 186 ? 27.528 -5.009 -21.853 1.00 38.66 186 MET A N 1
ATOM 1426 C CA . MET A 1 186 ? 27.809 -4.648 -23.235 1.00 38.66 186 MET A CA 1
ATOM 1427 C C . MET A 1 186 ? 28.585 -3.332 -23.207 1.00 38.66 186 MET A C 1
ATOM 1429 O O . MET A 1 186 ? 28.147 -2.302 -23.700 1.00 38.66 186 MET A O 1
ATOM 1433 N N . SER A 1 187 ? 29.749 -3.378 -22.566 1.00 35.19 187 SER A N 1
ATOM 1434 C CA . SER A 1 187 ? 30.881 -2.519 -22.907 1.00 35.19 187 SER A CA 1
ATOM 1435 C C . SER A 1 187 ? 32.171 -3.255 -22.551 1.00 35.19 187 SER A C 1
ATOM 1437 O O . SER A 1 187 ? 32.912 -2.890 -21.648 1.00 35.19 187 SER A O 1
ATOM 1439 N N . GLN A 1 188 ? 32.364 -4.398 -23.211 1.00 43.69 188 GLN A N 1
ATOM 1440 C CA . GLN A 1 188 ? 33.677 -4.968 -23.502 1.00 43.69 188 GLN A CA 1
ATOM 1441 C C . GLN A 1 188 ? 33.575 -5.660 -24.856 1.00 43.69 188 GLN A C 1
ATOM 1443 O O . GLN A 1 188 ? 33.305 -6.857 -24.942 1.00 43.69 188 GLN A O 1
ATOM 1448 N N . ARG A 1 189 ? 33.685 -4.849 -25.905 1.00 42.22 189 ARG A N 1
ATOM 1449 C CA . ARG A 1 189 ? 34.143 -5.151 -27.268 1.00 42.22 189 ARG A CA 1
ATOM 1450 C C . ARG A 1 189 ? 34.034 -3.827 -28.023 1.00 42.22 189 ARG A C 1
ATOM 1452 O O . ARG A 1 189 ? 32.993 -3.193 -27.920 1.00 42.22 189 ARG A O 1
ATOM 1459 N N . GLU A 1 190 ? 35.097 -3.485 -28.751 1.00 38.38 190 GLU A N 1
ATOM 1460 C CA . GLU A 1 190 ? 35.396 -2.192 -29.404 1.00 38.38 190 GLU A CA 1
ATOM 1461 C C . GLU A 1 190 ? 36.101 -1.213 -28.444 1.00 38.38 190 GLU A C 1
ATOM 1463 O O . GLU A 1 190 ? 35.483 -0.672 -27.538 1.00 38.38 190 GLU A O 1
ATOM 1468 N N . GLY A 1 191 ? 37.411 -0.977 -28.527 1.00 36.50 191 GLY A N 1
ATOM 1469 C CA . GLY A 1 191 ? 38.465 -1.428 -29.439 1.00 36.50 191 GLY A CA 1
ATOM 1470 C C . GLY A 1 191 ? 39.824 -0.978 -28.901 1.00 36.50 191 GLY A C 1
ATOM 1471 O O . GLY A 1 191 ? 39.837 -0.122 -27.987 1.00 36.50 191 GLY A O 1
#

Sequence (191 aa):
MFHARLRKEFLARTGHDLQALSAAAMPERAKPLLSKLAGLMQKAVQEVQVDINKKGIGFKGFIPATFGTQVAATFSRDTGLKLRQIGPPEIEPRNPENRPDEQETEALLTIQKSHPRVGDHVISQRLPDHSLRVLLPLFYTRPCLSCHGKPKGEVDISGYEKEGFKEGDLGGAISVILPAAAETAMSQREG

pLDDT: mean 89.29, std 13.19, range [35.19, 98.31]